Protein AF-X7YIW8-F1 (afdb_monomer_lite)

pLDDT: mean 72.04, std 19.25, range [32.38, 97.81]

Secondary structure (DSSP, 8-state):
---SS-----HHHHS-TTSSSSTT---HHHHHHHHHHHHHHHHHHHHHHHHHHH-TTHHHHHHHHHHHHHHHHHHHHHHHHHHHHHHHHHHHGGGTS-HHHHHHHHHHHHHHHHHHHHHHHHHHHHHHPEEEEPP---------HHHHHHHHHHHHHHHTT-------PPP---EEEET-------EEEEEE-TTSSEEEEEES----PPTT--TT--HHHHHHHHHHHT-PPPPPPPPPP-

Organism: NCBI:txid1299334

Foldseek 3Di:
DQDLFPQPDDPVVQQDQPPPDHRGDRDPVSVVVVRVVRRVVRLVVLQVVQCVQANDCSLVLQLVLLLVLLCVVLVVVLVVVLVVLVVVLVVVVVVVDDSVVVSVVVSVVSVVVSVVVSVSSSSSCSRPWDKHQDPDPPPDPPDPPVVVVVVVVVVVVVVVPDDDDDDDDDDDPRIDTPPSPPPVPFDWDWDQDPVRDIDIDTDDDDDPDPPPDDDPDDPVVSVVVVVVVPDDDDDDDDDDDD

InterPro domains:
  IPR000185 Protein translocase subunit SecA [PTHR30612] (28-161)
  IPR011116 SecA Wing/Scaffold [PF07516] (25-129)
  IPR036266 SecA, Wing/Scaffold superfamily [SSF81886] (3-130)

Sequence (242 aa):
MKTLYPVGIDYRELFNPDAVGEPGELTREELLDALLKDAERAYAAREAEIEALAGDGAMRELERSVLLNVIDRKWREHLYEMDYLKEGIGLRAMAQRDPLVEYQREGYDMFVAMLDGLKEESVGFLFNVAVEAAPAPETAPAASEDELAEFATAAAASAQQRVGAAARQATPNALRAKGIENESRALTYSGPAEDGSAQVQRNGGAQKTPAGVPAGASRRERREAARRQGRGPKPPKSAKKR

Radius of gyration: 30.52 Å; chains: 1; bounding box: 74×86×71 Å

Structure (mmCIF, N/CA/C/O backbone):
data_AF-X7YIW8-F1
#
_entry.id   AF-X7YIW8-F1
#
loop_
_atom_site.group_PDB
_atom_site.id
_atom_site.type_symbol
_atom_site.label_atom_id
_atom_site.label_alt_id
_atom_site.label_comp_id
_atom_site.label_asym_id
_atom_site.label_entity_id
_atom_site.label_seq_id
_atom_site.pdbx_PDB_ins_code
_atom_site.Cartn_x
_atom_site.Cartn_y
_atom_site.Cartn_z
_atom_site.occupancy
_atom_site.B_iso_or_equiv
_atom_site.auth_seq_id
_atom_site.auth_comp_id
_atom_site.auth_asym_id
_atom_site.auth_atom_id
_atom_site.pdbx_PDB_model_num
ATOM 1 N N . MET A 1 1 ? 8.193 -11.440 12.521 1.00 43.38 1 MET A N 1
ATOM 2 C CA . MET A 1 1 ? 7.463 -11.034 11.303 1.00 43.38 1 MET A CA 1
ATOM 3 C C . MET A 1 1 ? 6.321 -10.142 11.752 1.00 43.38 1 MET A C 1
ATOM 5 O O . MET A 1 1 ? 5.536 -10.605 12.567 1.00 43.38 1 MET A O 1
ATOM 9 N N . LYS A 1 2 ? 6.277 -8.867 11.345 1.00 56.41 2 LYS A N 1
ATOM 10 C CA . LYS A 1 2 ? 5.082 -8.040 11.583 1.00 56.41 2 LYS A CA 1
ATOM 11 C C . LYS A 1 2 ? 4.001 -8.566 10.645 1.00 56.41 2 LYS A C 1
ATOM 13 O O . LYS A 1 2 ? 4.235 -8.621 9.444 1.00 56.41 2 LYS A O 1
ATOM 18 N N . THR A 1 3 ? 2.898 -9.049 11.197 1.00 74.69 3 THR A N 1
ATOM 19 C CA . THR A 1 3 ? 1.751 -9.499 10.409 1.00 74.69 3 THR A CA 1
ATOM 20 C C . THR A 1 3 ? 1.112 -8.286 9.722 1.00 74.69 3 THR A C 1
ATOM 22 O O . THR A 1 3 ? 1.119 -7.188 10.282 1.00 74.69 3 THR A O 1
ATOM 25 N N . LEU A 1 4 ? 0.600 -8.459 8.496 1.00 84.31 4 LEU A N 1
ATOM 26 C CA . LEU A 1 4 ? -0.047 -7.370 7.741 1.00 84.31 4 LEU A CA 1
ATOM 27 C C . LEU A 1 4 ? -1.283 -6.839 8.466 1.00 84.31 4 LEU A C 1
ATOM 29 O O . LEU A 1 4 ? -1.523 -5.637 8.495 1.00 84.31 4 LEU A O 1
ATOM 33 N N . TYR A 1 5 ? -2.014 -7.752 9.094 1.00 89.25 5 TYR A N 1
ATOM 34 C CA . TYR A 1 5 ? -3.133 -7.477 9.977 1.00 89.25 5 TYR A CA 1
ATOM 35 C C . TYR A 1 5 ? -3.070 -8.445 11.175 1.00 89.25 5 TYR A C 1
ATOM 37 O O . TYR A 1 5 ? -2.322 -9.434 11.131 1.00 89.25 5 TYR A O 1
ATOM 45 N N . PRO A 1 6 ? -3.775 -8.167 12.281 1.00 87.62 6 PRO A N 1
ATOM 46 C CA . PRO A 1 6 ? -3.836 -9.087 13.410 1.00 87.62 6 PRO A CA 1
ATOM 47 C C . PRO A 1 6 ? -4.748 -10.272 13.060 1.00 87.62 6 PRO A C 1
ATOM 49 O O . PRO A 1 6 ? -5.966 -10.135 13.061 1.00 87.62 6 PRO A O 1
ATOM 52 N N . VAL A 1 7 ? -4.149 -11.424 12.740 1.00 88.19 7 VAL A N 1
ATOM 53 C CA . VAL A 1 7 ? -4.889 -12.659 12.428 1.00 88.19 7 VAL A CA 1
ATOM 54 C C . VAL A 1 7 ? -5.554 -13.180 13.701 1.00 88.19 7 VAL A C 1
ATOM 56 O O . VAL A 1 7 ? -4.860 -13.499 14.668 1.00 88.19 7 VAL A O 1
ATOM 59 N N . GLY A 1 8 ? -6.884 -13.246 13.696 1.00 84.81 8 GLY A N 1
ATOM 60 C CA . GLY A 1 8 ? -7.710 -13.696 14.817 1.00 84.81 8 GLY A CA 1
ATOM 61 C C . GLY A 1 8 ? -8.226 -15.130 14.688 1.00 84.81 8 GLY A C 1
ATOM 62 O O . GLY A 1 8 ? -8.794 -15.647 15.644 1.00 84.81 8 GLY A O 1
ATOM 63 N N . ILE A 1 9 ? -8.038 -15.774 13.533 1.00 84.94 9 ILE A N 1
ATOM 64 C CA . ILE A 1 9 ? -8.499 -17.147 13.289 1.00 84.94 9 ILE A CA 1
ATOM 65 C C . ILE A 1 9 ? -7.522 -18.179 13.856 1.00 84.94 9 ILE A C 1
ATOM 67 O O . ILE A 1 9 ? -6.322 -18.134 13.569 1.00 84.94 9 ILE A O 1
ATOM 71 N N . ASP A 1 10 ? -8.057 -19.172 14.571 1.00 84.50 10 ASP A N 1
ATOM 72 C CA . ASP A 1 10 ? -7.326 -20.388 14.928 1.00 84.50 10 ASP A CA 1
ATOM 73 C C . ASP A 1 10 ? -7.524 -21.488 13.871 1.00 84.50 10 ASP A C 1
ATOM 75 O O . ASP A 1 10 ? -8.622 -21.702 13.354 1.00 84.50 10 ASP A O 1
ATOM 79 N N . TYR A 1 11 ? -6.461 -22.235 13.557 1.00 80.88 11 TYR A N 1
ATOM 80 C CA . TYR A 1 11 ? -6.524 -23.305 12.556 1.00 80.88 11 TYR A CA 1
ATOM 81 C C . TYR A 1 11 ? -7.554 -24.386 12.911 1.00 80.88 11 TYR A C 1
ATOM 83 O O . TYR A 1 11 ? -8.125 -24.995 12.013 1.00 80.88 11 TYR A O 1
ATOM 91 N N . ARG A 1 12 ? -7.824 -24.621 14.199 1.00 78.69 12 ARG A N 1
ATOM 92 C CA . ARG A 1 12 ? -8.794 -25.623 14.658 1.00 78.69 12 ARG A CA 1
ATOM 93 C C . ARG A 1 12 ? -10.231 -25.240 14.332 1.00 78.69 12 ARG A C 1
ATOM 95 O O . ARG A 1 12 ? -11.049 -26.131 14.153 1.00 78.69 12 ARG A O 1
ATOM 102 N N . GLU A 1 13 ? -10.528 -23.946 14.245 1.00 73.88 13 GLU A N 1
ATOM 103 C CA . GLU A 1 13 ? -11.858 -23.444 13.881 1.00 73.88 13 GLU A CA 1
ATOM 104 C C . GLU A 1 13 ? -12.135 -23.590 12.379 1.00 73.88 13 GLU A C 1
ATOM 106 O O . GLU A 1 13 ? -13.288 -23.693 11.965 1.00 73.88 13 GLU A O 1
ATOM 111 N N . LEU A 1 14 ? -11.078 -23.625 11.560 1.00 73.56 14 LEU A N 1
ATOM 112 C CA . LEU A 1 14 ? -11.174 -23.797 10.109 1.00 73.56 14 LEU A CA 1
ATOM 113 C C . LEU A 1 14 ? -11.419 -25.254 9.708 1.00 73.56 14 LEU A C 1
ATOM 115 O O . LEU A 1 14 ? -12.124 -25.514 8.737 1.00 73.56 14 LEU A O 1
ATOM 119 N N . PHE A 1 15 ? -10.879 -26.207 10.467 1.00 68.94 15 PHE A N 1
ATOM 120 C CA . PHE A 1 15 ? -11.173 -27.630 10.300 1.00 68.94 15 PHE A CA 1
ATOM 121 C C . PHE A 1 15 ? -12.450 -27.988 11.061 1.00 68.94 15 PHE A C 1
ATOM 123 O O . PHE A 1 15 ? -12.408 -28.715 12.051 1.00 68.94 15 PHE A O 1
ATOM 130 N N . ASN A 1 16 ? -13.591 -27.458 10.619 1.00 59.16 16 ASN A N 1
ATOM 131 C CA . ASN A 1 16 ? -14.876 -27.892 11.154 1.00 59.16 16 ASN A CA 1
ATOM 132 C C . ASN A 1 16 ? -15.208 -29.292 10.602 1.00 59.16 16 ASN A C 1
ATOM 134 O O . ASN A 1 16 ? -15.391 -29.430 9.393 1.00 59.16 16 ASN A O 1
ATOM 138 N N . PRO A 1 17 ? -15.328 -30.331 11.448 1.00 55.03 17 PRO A N 1
ATOM 139 C CA . PRO A 1 17 ? -15.682 -31.681 11.004 1.00 55.03 17 PRO A CA 1
ATOM 140 C C . PRO A 1 17 ? -17.148 -31.815 10.544 1.00 55.03 17 PRO A C 1
ATOM 142 O O . PRO A 1 17 ? -17.510 -32.855 10.001 1.00 55.03 17 PRO A O 1
ATOM 145 N N . ASP A 1 18 ? -17.973 -30.779 10.750 1.00 54.97 18 ASP A N 1
ATOM 146 C CA . ASP A 1 18 ? -19.432 -30.808 10.562 1.00 54.97 18 ASP A CA 1
ATOM 147 C C . ASP A 1 18 ? -19.923 -30.117 9.266 1.00 54.97 18 ASP A C 1
ATOM 149 O O . ASP A 1 18 ? -21.129 -30.056 9.012 1.00 54.97 18 ASP A O 1
ATOM 153 N N . ALA A 1 19 ? -19.021 -29.574 8.437 1.00 56.66 19 ALA A N 1
ATOM 154 C CA . ALA A 1 19 ? -19.375 -28.984 7.142 1.00 56.66 19 ALA A CA 1
ATOM 155 C C . ALA A 1 19 ? -19.528 -30.076 6.066 1.00 56.66 19 ALA A C 1
ATOM 157 O O . ALA A 1 19 ? -18.818 -31.074 6.077 1.00 56.66 19 ALA A O 1
ATOM 158 N N . VAL A 1 20 ? -20.485 -29.899 5.148 1.00 53.25 20 VAL A N 1
ATOM 159 C CA . VAL A 1 20 ? -20.911 -30.879 4.130 1.00 53.25 20 VAL A CA 1
ATOM 160 C C . VAL A 1 20 ? -19.793 -31.130 3.098 1.00 53.25 20 VAL A C 1
ATOM 162 O O . VAL A 1 20 ? -19.799 -30.568 2.008 1.00 53.25 20 VAL A O 1
ATOM 165 N N . GLY A 1 21 ? -18.833 -31.976 3.464 1.00 55.97 21 GLY A N 1
ATOM 166 C CA . GLY A 1 21 ? -17.662 -32.418 2.702 1.00 55.97 21 GLY A CA 1
ATOM 167 C C . GLY A 1 21 ? -16.988 -33.583 3.441 1.00 55.97 21 GLY A C 1
ATOM 168 O O . GLY A 1 21 ? -17.385 -33.899 4.565 1.00 55.97 21 GLY A O 1
ATOM 169 N N . GLU A 1 22 ? -16.018 -34.279 2.833 1.00 56.78 22 GLU A N 1
ATOM 170 C CA . GLU A 1 22 ? -15.271 -35.298 3.589 1.00 56.78 22 GLU A CA 1
ATOM 171 C C . GLU A 1 22 ? -14.592 -34.646 4.815 1.00 56.78 22 GLU A C 1
ATOM 173 O O . GLU A 1 22 ? -14.001 -33.570 4.682 1.00 56.78 22 GLU A O 1
ATOM 178 N N . PRO A 1 23 ? -14.671 -35.255 6.017 1.00 52.03 23 PRO A N 1
ATOM 179 C CA . PRO A 1 23 ? -14.106 -34.673 7.230 1.00 52.03 23 PRO A CA 1
ATOM 180 C C . PRO A 1 23 ? -12.606 -34.379 7.069 1.00 52.03 23 PRO A C 1
ATOM 182 O O . PRO A 1 23 ? -11.792 -35.300 7.021 1.00 52.03 23 PRO A O 1
ATOM 185 N N . GLY A 1 24 ? -12.234 -33.095 7.029 1.00 61.59 24 GLY A N 1
ATOM 186 C CA . GLY A 1 24 ? -10.837 -32.644 7.058 1.00 61.59 24 GLY A CA 1
ATOM 187 C C . GLY A 1 24 ? -10.318 -31.907 5.819 1.00 61.59 24 GLY A C 1
ATOM 188 O O . GLY A 1 24 ? -9.172 -31.457 5.852 1.00 61.59 24 GLY A O 1
ATOM 189 N N . GLU A 1 25 ? -11.111 -31.728 4.759 1.00 67.69 25 GLU A N 1
ATOM 190 C CA . GLU A 1 25 ? -10.681 -30.940 3.594 1.00 67.69 25 GLU A CA 1
ATOM 191 C C . GLU A 1 25 ? -11.081 -29.463 3.733 1.00 67.69 25 GLU A C 1
ATOM 193 O O . GLU A 1 25 ? -12.237 -29.101 3.553 1.00 67.69 25 GLU A O 1
ATOM 198 N N . LEU A 1 26 ? -10.110 -28.597 4.048 1.00 77.88 26 LEU A N 1
ATOM 199 C CA . LEU A 1 26 ? -10.251 -27.143 3.925 1.00 77.88 26 LEU A CA 1
ATOM 200 C C . LEU A 1 26 ? -9.785 -26.727 2.530 1.00 77.88 26 LEU A C 1
ATOM 202 O O . LEU A 1 26 ? -8.598 -26.844 2.202 1.00 77.88 26 LEU A O 1
ATOM 206 N N . THR A 1 27 ? -10.695 -26.220 1.706 1.00 86.00 27 THR A N 1
ATOM 207 C CA . THR A 1 27 ? -10.328 -25.747 0.371 1.00 86.00 27 THR A CA 1
ATOM 208 C C . THR A 1 27 ? -9.596 -24.403 0.435 1.00 86.00 27 THR A C 1
ATOM 210 O O . THR A 1 27 ? -9.730 -23.613 1.375 1.00 86.00 27 THR A O 1
ATOM 213 N N . ARG A 1 28 ? -8.819 -24.095 -0.613 1.00 87.19 28 ARG A N 1
ATOM 214 C CA . ARG A 1 28 ? -8.156 -22.785 -0.758 1.00 87.19 28 ARG A CA 1
ATOM 215 C C . ARG A 1 28 ? -9.160 -21.628 -0.723 1.00 87.19 28 ARG A C 1
ATOM 217 O O . ARG A 1 28 ? -8.829 -20.557 -0.224 1.00 87.19 28 ARG A O 1
ATOM 224 N N . GLU A 1 29 ? -10.337 -21.827 -1.306 1.00 87.88 29 GLU A N 1
ATOM 225 C CA . GLU A 1 29 ? -11.378 -20.803 -1.413 1.00 87.88 29 GLU A CA 1
ATOM 226 C C . GLU A 1 29 ? -12.022 -20.525 -0.053 1.00 87.88 29 GLU A C 1
ATOM 228 O O . GLU A 1 29 ? -12.143 -19.362 0.323 1.00 87.88 29 GLU A O 1
ATOM 233 N N . GLU A 1 30 ? -12.323 -21.566 0.725 1.00 85.81 30 GLU A N 1
ATOM 234 C CA . GLU A 1 30 ? -12.849 -21.429 2.089 1.00 85.81 30 GLU A CA 1
ATOM 235 C C . GLU A 1 30 ? -11.842 -20.768 3.029 1.00 85.81 30 GLU A C 1
ATOM 237 O O . GLU A 1 30 ? -12.206 -19.882 3.801 1.00 85.81 30 GLU A O 1
ATOM 242 N N . LEU A 1 31 ? -10.560 -21.140 2.937 1.00 88.50 31 LEU A N 1
ATOM 243 C CA . LEU A 1 31 ? -9.507 -20.487 3.714 1.00 88.50 31 LEU A CA 1
ATOM 244 C C . LEU A 1 31 ? -9.391 -18.998 3.359 1.00 88.50 31 LEU A C 1
ATOM 246 O O . LEU A 1 31 ? -9.256 -18.159 4.249 1.00 88.50 31 LEU A O 1
ATOM 250 N N . LEU A 1 32 ? -9.428 -18.668 2.065 1.00 90.44 32 LEU A N 1
ATOM 251 C CA . LEU A 1 32 ? -9.358 -17.283 1.605 1.00 90.44 32 LEU A CA 1
ATOM 252 C C . LEU A 1 32 ? -10.550 -16.468 2.119 1.00 90.44 32 LEU A C 1
ATOM 254 O O . LEU A 1 32 ? -10.351 -15.377 2.646 1.00 90.44 32 LEU A O 1
ATOM 258 N N . ASP A 1 33 ? -11.765 -16.999 1.994 1.00 90.94 33 ASP A N 1
ATOM 259 C CA . ASP A 1 33 ? -12.988 -16.354 2.476 1.00 90.94 33 ASP A CA 1
ATOM 260 C C . ASP A 1 33 ? -12.968 -16.160 4.000 1.00 90.94 33 ASP A C 1
ATOM 262 O O . ASP A 1 33 ? -13.287 -15.079 4.499 1.00 90.94 33 ASP A O 1
ATOM 266 N N . ALA A 1 34 ? -12.508 -17.165 4.750 1.00 90.25 34 ALA A N 1
ATOM 267 C CA . ALA A 1 34 ? -12.350 -17.053 6.194 1.00 90.25 34 ALA A CA 1
ATOM 268 C C . ALA A 1 34 ? -11.371 -15.930 6.574 1.00 90.25 34 ALA A C 1
ATOM 270 O O . ALA A 1 34 ? -11.710 -15.073 7.393 1.00 90.25 34 ALA A O 1
ATOM 271 N N . LEU A 1 35 ? -10.188 -15.888 5.950 1.00 91.69 35 LEU A N 1
ATOM 272 C CA . LEU A 1 35 ? -9.184 -14.848 6.202 1.00 91.69 35 LEU A CA 1
ATOM 273 C C . LEU A 1 35 ? -9.684 -13.448 5.829 1.00 91.69 35 LEU A C 1
ATOM 275 O O . LEU A 1 35 ? -9.424 -12.501 6.569 1.00 91.69 35 LEU A O 1
ATOM 279 N N . LEU A 1 36 ? -10.423 -13.307 4.724 1.00 93.56 36 LEU A N 1
ATOM 280 C CA . LEU A 1 36 ? -11.024 -12.029 4.330 1.00 93.56 36 LEU A CA 1
ATOM 281 C C . LEU A 1 36 ? -12.028 -11.542 5.378 1.00 93.56 36 LEU A C 1
ATOM 283 O O . LEU A 1 36 ? -11.922 -10.407 5.841 1.00 93.56 36 LEU A O 1
ATOM 287 N N . LYS A 1 37 ? -12.932 -12.416 5.833 1.00 93.75 37 LYS A N 1
ATOM 288 C CA . LYS A 1 37 ? -13.898 -12.093 6.897 1.00 93.75 37 LYS A CA 1
ATOM 289 C C . LYS A 1 37 ? -13.214 -11.712 8.208 1.00 93.75 37 LYS A C 1
ATOM 291 O O . LYS A 1 37 ? -13.700 -10.850 8.936 1.00 93.75 37 LYS A O 1
ATOM 296 N N . ASP A 1 38 ? -12.099 -12.354 8.539 1.00 94.12 38 ASP A N 1
ATOM 297 C CA . ASP A 1 38 ? -11.317 -12.009 9.726 1.00 94.12 38 ASP A CA 1
ATOM 298 C C . ASP A 1 38 ? -10.625 -10.654 9.606 1.00 94.12 38 ASP A C 1
ATOM 300 O O . ASP A 1 38 ? -10.699 -9.844 10.529 1.00 94.12 38 ASP A O 1
ATOM 304 N N . ALA A 1 39 ? -10.032 -10.366 8.448 1.00 93.88 39 ALA A N 1
ATOM 305 C CA . ALA A 1 39 ? -9.438 -9.067 8.169 1.00 93.88 39 ALA A CA 1
ATOM 306 C C . ALA A 1 39 ? -10.481 -7.937 8.220 1.00 93.88 39 ALA A C 1
ATOM 308 O O . ALA A 1 39 ? -10.205 -6.884 8.794 1.00 93.88 39 ALA A O 1
ATOM 309 N N . GLU A 1 40 ? -11.691 -8.156 7.695 1.00 95.12 40 GLU A N 1
ATOM 310 C CA . GLU A 1 40 ? -12.806 -7.201 7.783 1.00 95.12 40 GLU A CA 1
ATOM 311 C C . GLU A 1 40 ? -13.228 -6.934 9.235 1.00 95.12 40 GLU A C 1
ATOM 313 O O . GLU A 1 40 ? -13.406 -5.778 9.626 1.00 95.12 40 GLU A O 1
ATOM 318 N N . ARG A 1 41 ? -13.325 -7.977 10.074 1.00 95.25 41 ARG A N 1
ATOM 319 C CA . ARG A 1 41 ? -13.606 -7.809 11.512 1.00 95.25 41 ARG A CA 1
ATOM 320 C C . ARG A 1 41 ? -12.500 -7.040 12.224 1.00 95.25 41 ARG A C 1
ATOM 322 O O . ARG A 1 41 ? -12.794 -6.136 13.005 1.00 95.25 41 ARG A O 1
ATOM 329 N N . ALA A 1 42 ? -11.242 -7.389 11.963 1.00 94.31 42 ALA A N 1
ATOM 330 C CA . ALA A 1 42 ? -10.093 -6.691 12.526 1.00 94.31 42 ALA A CA 1
ATOM 331 C C . ALA A 1 42 ? -10.085 -5.213 12.110 1.00 94.31 42 ALA A C 1
ATOM 333 O O . ALA A 1 42 ? -9.781 -4.342 12.926 1.00 94.31 42 ALA A O 1
ATOM 334 N N . TYR A 1 43 ? -10.454 -4.923 10.861 1.00 95.12 43 TYR A N 1
ATOM 335 C CA . TYR A 1 43 ? -10.568 -3.561 10.354 1.00 95.12 43 TYR A CA 1
ATOM 336 C C . TYR A 1 43 ? -11.656 -2.771 11.078 1.00 95.12 43 TYR A C 1
ATOM 338 O O . TYR A 1 43 ? -11.387 -1.676 11.559 1.00 95.12 43 TYR A O 1
ATOM 346 N N . ALA A 1 44 ? -12.854 -3.341 11.220 1.00 95.50 44 ALA A N 1
ATOM 347 C CA . ALA A 1 44 ? -13.957 -2.695 11.927 1.00 95.50 44 ALA A CA 1
ATOM 348 C C . ALA A 1 44 ? -13.617 -2.421 13.404 1.00 95.50 44 ALA A C 1
ATOM 350 O O . ALA A 1 44 ? -13.921 -1.349 13.926 1.00 95.50 44 ALA A O 1
ATOM 351 N N . ALA A 1 45 ? -12.938 -3.359 14.074 1.00 94.19 45 ALA A N 1
ATOM 352 C CA . ALA A 1 45 ? -12.462 -3.161 15.443 1.00 94.19 45 ALA A CA 1
ATOM 353 C C . ALA A 1 45 ? -11.447 -2.011 15.530 1.00 94.19 45 ALA A C 1
ATOM 355 O O . ALA A 1 45 ? -11.508 -1.188 16.444 1.00 94.19 45 ALA A O 1
ATOM 356 N N . ARG A 1 46 ? -10.539 -1.931 14.554 1.00 93.19 46 ARG A N 1
ATOM 357 C CA . ARG A 1 46 ? -9.553 -0.858 14.464 1.00 93.19 46 ARG A CA 1
ATOM 358 C C . ARG A 1 46 ? -10.194 0.497 14.155 1.00 93.19 46 ARG A C 1
ATOM 360 O O . ARG A 1 46 ? -9.799 1.488 14.757 1.00 93.19 46 ARG A O 1
ATOM 367 N N . GLU A 1 47 ? -11.174 0.554 13.258 1.00 94.25 47 GLU A N 1
ATOM 368 C CA . GLU A 1 47 ? -11.941 1.772 12.963 1.00 94.25 47 GLU A CA 1
ATOM 369 C C . GLU A 1 47 ? -12.600 2.307 14.241 1.00 94.25 47 GLU A C 1
ATOM 371 O O . GLU A 1 47 ? -12.372 3.461 14.597 1.00 94.25 47 GLU A O 1
ATOM 376 N N . ALA A 1 48 ? -13.276 1.443 15.007 1.00 94.00 48 ALA A N 1
ATOM 377 C CA . ALA A 1 48 ? -13.880 1.817 16.285 1.00 94.00 48 ALA A CA 1
ATOM 378 C C . ALA A 1 48 ? -12.853 2.313 17.325 1.00 94.00 48 ALA A C 1
ATOM 380 O O . ALA A 1 48 ? -13.126 3.268 18.051 1.00 94.00 48 ALA A O 1
ATOM 381 N N . GLU A 1 49 ? -11.665 1.699 17.399 1.00 91.81 49 GLU A N 1
ATOM 382 C CA . GLU A 1 49 ? -10.573 2.151 18.276 1.00 91.81 49 GLU A CA 1
ATOM 383 C C . GLU A 1 49 ? -10.097 3.565 17.905 1.00 91.81 49 GLU A C 1
ATOM 385 O O . GLU A 1 49 ? -9.943 4.424 18.774 1.00 91.81 49 GLU A O 1
ATOM 390 N N . ILE A 1 50 ? -9.886 3.824 16.611 1.00 90.88 50 ILE A N 1
ATOM 391 C CA . ILE A 1 50 ? -9.410 5.123 16.123 1.00 90.88 50 ILE A CA 1
ATOM 392 C C . ILE A 1 50 ? -10.475 6.210 16.293 1.00 90.88 50 ILE A C 1
ATOM 394 O O . ILE A 1 50 ? -10.148 7.318 16.724 1.00 90.88 50 ILE A O 1
ATOM 398 N N . GLU A 1 51 ? -11.738 5.910 15.999 1.00 92.00 51 GLU A N 1
ATOM 399 C CA . GLU A 1 51 ? -12.839 6.861 16.178 1.00 92.00 51 GLU A CA 1
ATOM 400 C C . GLU A 1 51 ? -13.084 7.179 17.658 1.00 92.00 51 GLU A C 1
ATOM 402 O O . GLU A 1 51 ? -13.293 8.340 18.009 1.00 92.00 51 GLU A O 1
ATOM 407 N N . ALA A 1 52 ? -12.941 6.200 18.557 1.00 90.12 52 ALA A N 1
ATOM 408 C CA . ALA A 1 52 ? -13.004 6.446 19.997 1.00 90.12 52 ALA A CA 1
ATOM 409 C C . ALA A 1 52 ? -11.880 7.374 20.501 1.00 90.12 52 ALA A C 1
ATOM 411 O O . ALA A 1 52 ? -12.066 8.083 21.492 1.00 90.12 52 ALA A O 1
ATOM 412 N N . LEU A 1 53 ? -10.718 7.380 19.838 1.00 87.69 53 LEU A N 1
ATOM 413 C CA . LEU A 1 53 ? -9.569 8.212 20.207 1.00 87.69 53 LEU A CA 1
ATOM 414 C C . LEU A 1 53 ? -9.621 9.624 19.611 1.00 87.69 53 LEU A C 1
ATOM 416 O O . LEU A 1 53 ? -9.198 10.573 20.272 1.00 87.69 53 LEU A O 1
ATOM 420 N N . ALA A 1 54 ? -10.077 9.765 18.366 1.00 86.25 54 ALA A N 1
ATOM 421 C CA . ALA A 1 54 ? -9.925 11.003 17.598 1.00 86.25 54 ALA A CA 1
ATOM 422 C C . ALA A 1 54 ? -11.211 11.523 16.930 1.00 86.25 54 ALA A C 1
ATOM 424 O O . ALA A 1 54 ? -11.163 12.537 16.233 1.00 86.25 54 ALA A O 1
ATOM 425 N N . GLY A 1 55 ? -12.351 10.881 17.184 1.00 88.50 55 GLY A N 1
ATOM 426 C CA . GLY A 1 55 ? -13.667 11.286 16.698 1.00 88.50 55 GLY A CA 1
ATOM 427 C C . GLY A 1 55 ? -14.067 10.666 15.359 1.00 88.50 55 GLY A C 1
ATOM 428 O O . GLY A 1 55 ? -13.274 10.015 14.673 1.00 88.50 55 GLY A O 1
ATOM 429 N N . ASP A 1 56 ? -15.329 10.889 14.994 1.00 89.56 56 ASP A N 1
ATOM 430 C CA . ASP A 1 56 ? -15.952 10.331 13.793 1.00 89.56 56 ASP A CA 1
ATOM 431 C C . ASP A 1 56 ? -15.175 10.700 12.521 1.00 89.56 56 ASP A C 1
ATOM 433 O O . ASP A 1 56 ? -14.828 11.861 12.285 1.00 89.56 56 ASP A O 1
ATOM 437 N N . GLY A 1 57 ? -14.916 9.709 11.663 1.00 89.25 57 GLY A N 1
ATOM 438 C CA . GLY A 1 57 ? -14.203 9.920 10.401 1.00 89.25 57 GLY A CA 1
ATOM 439 C C . GLY A 1 57 ? -12.678 10.011 10.525 1.00 89.25 57 GLY A C 1
ATOM 440 O O . GLY A 1 57 ? -11.998 10.106 9.496 1.00 89.25 57 GLY A O 1
ATOM 441 N N . ALA A 1 58 ? -12.118 9.899 11.735 1.00 90.56 58 ALA A N 1
ATOM 442 C CA . ALA A 1 58 ? -10.673 9.851 11.951 1.00 90.56 58 ALA A CA 1
ATOM 443 C C . ALA A 1 58 ? -10.003 8.693 11.191 1.00 90.56 58 ALA A C 1
ATOM 445 O O . ALA A 1 58 ? -8.923 8.861 10.619 1.00 90.56 58 ALA A O 1
ATOM 446 N N . MET A 1 59 ? -10.666 7.536 11.091 1.00 92.75 59 MET A N 1
ATOM 447 C CA . MET A 1 59 ? -10.152 6.407 10.310 1.00 92.75 59 MET A CA 1
ATOM 448 C C . MET A 1 59 ? -9.981 6.765 8.824 1.00 92.75 59 MET A C 1
ATOM 450 O O . MET A 1 59 ? -8.972 6.428 8.209 1.00 92.75 59 MET A O 1
ATOM 454 N N . ARG A 1 60 ? -10.898 7.554 8.250 1.00 94.81 60 ARG A N 1
ATOM 455 C CA . ARG A 1 60 ? -10.829 7.992 6.843 1.00 94.81 60 ARG A CA 1
ATOM 456 C C . ARG A 1 60 ? -9.696 8.977 6.593 1.00 94.81 60 ARG A C 1
ATOM 458 O O . ARG A 1 60 ? -9.086 8.982 5.523 1.00 94.81 60 ARG A O 1
ATOM 465 N N . GLU A 1 61 ? -9.412 9.839 7.561 1.00 91.31 61 GLU A N 1
ATOM 466 C CA . GLU A 1 61 ? -8.240 10.710 7.506 1.00 91.31 61 GLU A CA 1
ATOM 467 C C . GLU A 1 61 ? -6.938 9.916 7.619 1.00 91.31 61 GLU A C 1
ATOM 469 O O . GLU A 1 61 ? -6.000 10.178 6.858 1.00 91.31 61 GLU A O 1
ATOM 474 N N . LEU A 1 62 ? -6.901 8.915 8.503 1.00 91.31 62 LEU A N 1
ATOM 475 C CA . LEU A 1 62 ? -5.773 7.999 8.629 1.00 91.31 62 LEU A CA 1
ATOM 476 C C . LEU A 1 62 ? -5.522 7.249 7.315 1.00 91.31 62 LEU A C 1
ATOM 478 O O . LEU A 1 62 ? -4.391 7.256 6.837 1.00 91.31 62 LEU A O 1
ATOM 482 N N . GLU A 1 63 ? -6.559 6.682 6.693 1.00 94.00 63 GLU A N 1
ATOM 483 C CA . GLU A 1 63 ? -6.478 6.010 5.388 1.00 94.00 63 GLU A CA 1
ATOM 484 C C . GLU A 1 63 ? -5.842 6.902 4.321 1.00 94.00 63 GLU A C 1
ATOM 486 O O . GLU A 1 63 ? -4.860 6.516 3.683 1.00 94.00 63 GLU A O 1
ATOM 491 N N . ARG A 1 64 ? -6.358 8.127 4.157 1.00 95.25 64 ARG A N 1
ATOM 492 C CA . ARG A 1 64 ? -5.819 9.093 3.188 1.00 95.25 64 ARG A CA 1
ATOM 493 C C . ARG A 1 64 ? -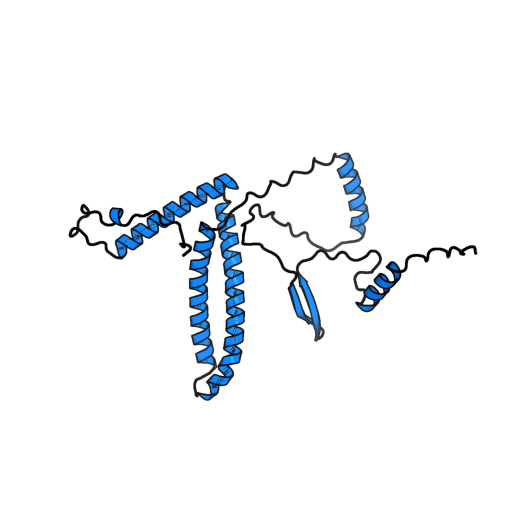4.364 9.435 3.481 1.00 95.25 64 ARG A C 1
ATOM 495 O O . ARG A 1 64 ? -3.547 9.463 2.563 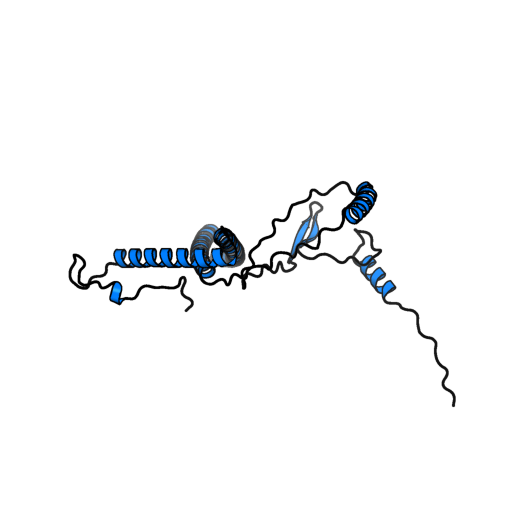1.00 95.25 64 ARG A O 1
ATOM 502 N N . SER A 1 65 ? -4.045 9.698 4.747 1.00 92.12 65 SER A N 1
ATOM 503 C CA . SER A 1 65 ? -2.691 10.047 5.170 1.00 92.12 65 SER A CA 1
ATOM 504 C C . SER A 1 65 ? -1.718 8.901 4.896 1.00 92.12 65 SER A C 1
ATOM 506 O O . SER A 1 65 ? -0.687 9.112 4.259 1.00 92.12 65 SER A O 1
ATOM 508 N N . VAL A 1 66 ? -2.053 7.677 5.307 1.00 92.81 66 VAL A N 1
ATOM 509 C CA . VAL A 1 66 ? -1.215 6.492 5.093 1.00 92.81 66 VAL A CA 1
ATOM 510 C C . VAL A 1 66 ? -0.999 6.251 3.602 1.00 92.81 66 VAL A C 1
ATOM 512 O O . VAL A 1 66 ? 0.150 6.168 3.173 1.00 92.81 66 VAL A O 1
ATOM 515 N N . LEU A 1 67 ? -2.069 6.222 2.801 1.00 94.75 67 LEU A N 1
ATOM 516 C CA . LEU A 1 67 ? -1.966 5.981 1.360 1.00 94.75 67 LEU A CA 1
ATOM 517 C C . LEU A 1 67 ? -1.084 7.022 0.668 1.00 94.75 67 LEU A C 1
ATOM 519 O O . LEU A 1 67 ? -0.176 6.652 -0.072 1.00 94.75 67 LEU A O 1
ATOM 523 N N . LEU A 1 68 ? -1.295 8.315 0.933 1.00 96.00 68 LEU A N 1
ATOM 524 C CA . LEU A 1 68 ? -0.494 9.379 0.319 1.00 96.00 68 LEU A CA 1
ATOM 525 C C . LEU A 1 68 ? 0.988 9.283 0.698 1.00 96.00 68 LEU A C 1
ATOM 527 O O . LEU A 1 68 ? 1.849 9.438 -0.168 1.00 96.00 68 LEU A O 1
ATOM 531 N N . ASN A 1 69 ? 1.294 8.992 1.965 1.00 93.12 69 ASN A N 1
ATOM 532 C CA . ASN A 1 69 ? 2.676 8.845 2.422 1.00 93.12 69 ASN A CA 1
ATOM 533 C C . ASN A 1 69 ? 3.365 7.619 1.801 1.00 93.12 69 ASN A C 1
ATOM 535 O O . ASN A 1 69 ? 4.526 7.702 1.395 1.00 93.12 69 ASN A O 1
ATOM 539 N N . VAL A 1 70 ? 2.663 6.485 1.703 1.00 94.56 70 VAL A N 1
ATOM 540 C CA . VAL A 1 70 ? 3.203 5.267 1.078 1.00 94.56 70 VAL A CA 1
ATOM 541 C C . VAL A 1 70 ? 3.409 5.476 -0.422 1.00 94.56 70 VAL A C 1
ATOM 543 O O . VAL A 1 70 ? 4.479 5.137 -0.927 1.00 94.56 70 VAL A O 1
ATOM 546 N N . ILE A 1 71 ? 2.444 6.090 -1.116 1.00 96.19 71 ILE A N 1
ATOM 547 C CA . ILE A 1 71 ? 2.543 6.419 -2.546 1.00 96.19 71 ILE A CA 1
ATOM 548 C C . ILE A 1 71 ? 3.759 7.305 -2.817 1.00 96.19 71 ILE A C 1
ATOM 550 O O . ILE A 1 71 ? 4.573 6.959 -3.669 1.00 96.19 71 ILE A O 1
ATOM 554 N N . ASP A 1 72 ? 3.913 8.423 -2.099 1.00 96.31 72 ASP A N 1
ATOM 555 C CA . ASP A 1 72 ? 5.010 9.368 -2.351 1.00 96.31 72 ASP A CA 1
ATOM 556 C C . ASP A 1 72 ? 6.382 8.717 -2.127 1.00 96.31 72 ASP A C 1
ATOM 558 O O . ASP A 1 72 ? 7.302 8.883 -2.932 1.00 96.31 72 ASP A O 1
ATOM 562 N N . ARG A 1 73 ? 6.525 7.902 -1.074 1.00 95.69 73 ARG A N 1
ATOM 563 C CA . ARG A 1 73 ? 7.772 7.170 -0.831 1.00 95.69 73 ARG A CA 1
ATOM 564 C C . ARG A 1 73 ? 8.046 6.120 -1.911 1.00 95.69 73 ARG A C 1
ATOM 566 O O . ARG A 1 73 ? 9.134 6.143 -2.480 1.00 95.69 73 ARG A O 1
ATOM 573 N N . LYS A 1 74 ? 7.080 5.247 -2.225 1.00 95.50 74 LYS A N 1
ATOM 574 C CA . LYS A 1 74 ? 7.236 4.185 -3.238 1.00 95.50 74 LYS A CA 1
ATOM 575 C C . LYS A 1 74 ? 7.507 4.742 -4.627 1.00 95.50 74 LYS A C 1
ATOM 577 O O . LYS A 1 74 ? 8.353 4.216 -5.342 1.00 95.50 74 LYS A O 1
ATOM 582 N N . TRP A 1 75 ? 6.836 5.830 -4.989 1.00 97.31 75 TRP A N 1
ATOM 583 C CA . TRP A 1 75 ? 7.057 6.498 -6.263 1.00 97.31 75 TRP A CA 1
ATOM 584 C C . TRP A 1 75 ? 8.461 7.096 -6.351 1.00 97.31 75 TRP A C 1
ATOM 586 O O . TRP A 1 75 ? 9.139 6.928 -7.359 1.00 97.31 75 TRP A O 1
ATOM 596 N N . ARG A 1 76 ? 8.939 7.749 -5.284 1.00 96.81 76 ARG A N 1
ATOM 597 C CA . ARG A 1 76 ? 10.304 8.290 -5.236 1.00 96.81 76 ARG A CA 1
ATOM 598 C C . ARG A 1 76 ? 11.357 7.188 -5.343 1.00 96.81 76 ARG A C 1
ATOM 600 O O . ARG A 1 76 ? 12.303 7.347 -6.104 1.00 96.81 76 ARG A O 1
ATOM 607 N N . GLU A 1 77 ? 11.173 6.090 -4.608 1.00 96.06 77 GLU A N 1
ATOM 608 C CA . GLU A 1 77 ? 12.005 4.885 -4.717 1.00 96.06 77 GLU A CA 1
ATOM 609 C C . GLU A 1 77 ? 12.018 4.381 -6.168 1.00 96.06 77 GLU A C 1
ATOM 611 O O . GLU A 1 77 ? 13.087 4.241 -6.752 1.00 96.06 77 GLU A O 1
ATOM 616 N N . HIS A 1 78 ? 10.850 4.222 -6.797 1.00 97.12 78 HIS A N 1
ATOM 617 C CA . HIS A 1 78 ? 10.749 3.786 -8.189 1.00 97.12 78 HIS A CA 1
ATOM 618 C C . HIS A 1 78 ? 11.459 4.728 -9.167 1.00 97.12 78 HIS A C 1
ATOM 620 O O . HIS A 1 78 ? 12.170 4.251 -10.041 1.00 97.12 78 HIS A O 1
ATOM 626 N N . LEU A 1 79 ? 11.333 6.050 -9.015 1.00 96.81 79 LEU A N 1
ATOM 627 C CA . LEU A 1 79 ? 12.050 7.001 -9.869 1.00 96.81 79 LEU A CA 1
ATOM 628 C C . LEU A 1 79 ? 13.573 6.846 -9.759 1.00 96.81 79 LEU A C 1
ATOM 630 O O . LEU A 1 79 ? 14.246 6.860 -10.786 1.00 96.81 79 LEU A O 1
ATOM 634 N N . TYR A 1 80 ? 14.108 6.634 -8.551 1.00 96.44 80 TYR A N 1
ATOM 635 C CA . TYR A 1 80 ? 15.538 6.358 -8.380 1.00 96.44 80 TYR A CA 1
ATOM 636 C C . TYR A 1 80 ? 15.955 5.062 -9.076 1.00 96.44 80 TYR A C 1
ATOM 638 O O . TYR A 1 80 ? 16.967 5.030 -9.773 1.00 96.44 80 TYR A O 1
ATOM 646 N N . GLU A 1 81 ? 15.157 4.007 -8.937 1.00 95.12 81 GLU A N 1
ATOM 647 C CA . GLU A 1 81 ? 15.421 2.731 -9.597 1.00 95.12 81 GLU A CA 1
ATOM 648 C C . GLU A 1 81 ? 15.328 2.839 -11.133 1.00 95.12 81 GLU A C 1
ATOM 650 O O . GLU A 1 81 ? 16.131 2.246 -11.854 1.00 95.12 81 GLU A O 1
ATOM 655 N N . MET A 1 82 ? 14.408 3.656 -11.655 1.00 95.25 82 MET A N 1
ATOM 656 C CA . MET A 1 82 ? 14.287 3.934 -13.090 1.00 95.25 82 MET A CA 1
ATOM 657 C C . MET A 1 82 ? 15.468 4.747 -13.634 1.00 95.25 82 MET A C 1
ATOM 659 O O . MET A 1 82 ? 15.889 4.516 -14.773 1.00 95.25 82 MET A O 1
ATOM 663 N N . ASP A 1 83 ? 16.018 5.669 -12.840 1.00 94.25 83 ASP A N 1
ATOM 664 C CA . ASP A 1 83 ? 17.237 6.402 -13.188 1.00 94.25 83 ASP A CA 1
ATOM 665 C C . ASP A 1 83 ? 18.440 5.444 -13.273 1.00 94.25 83 ASP A C 1
ATOM 667 O O . ASP A 1 83 ? 19.161 5.454 -14.276 1.00 94.25 83 ASP A O 1
ATOM 671 N N . TYR A 1 84 ? 18.601 4.533 -12.304 1.00 92.25 84 TYR A N 1
ATOM 672 C CA . TYR A 1 84 ? 19.642 3.495 -12.351 1.00 92.25 84 TYR A CA 1
ATOM 673 C C . TYR A 1 84 ? 19.475 2.542 -13.537 1.00 92.25 84 TYR A C 1
ATOM 675 O O . TYR A 1 84 ? 20.446 2.220 -14.230 1.00 92.25 84 TYR A O 1
ATOM 683 N N . LEU A 1 85 ? 18.242 2.109 -13.807 1.00 91.50 85 LEU A N 1
ATOM 684 C CA . LEU A 1 85 ? 17.935 1.247 -14.942 1.00 91.50 85 LEU A CA 1
ATOM 685 C C . LEU A 1 85 ? 18.338 1.916 -16.264 1.00 91.50 85 LEU A C 1
ATOM 687 O O . LEU A 1 85 ? 18.964 1.289 -17.123 1.00 91.50 85 LEU A O 1
ATOM 691 N N . LYS A 1 86 ? 18.035 3.207 -16.415 1.00 90.06 86 LYS A N 1
ATOM 692 C CA . LYS A 1 86 ? 18.375 3.986 -17.608 1.00 90.06 86 LYS A CA 1
ATOM 693 C C . LYS A 1 86 ? 19.887 4.087 -17.831 1.00 90.06 86 LYS A C 1
ATOM 695 O O . LYS A 1 86 ? 20.333 3.953 -18.970 1.00 90.06 86 LYS A O 1
ATOM 700 N N . GLU A 1 87 ? 20.671 4.288 -16.773 1.00 87.12 87 GLU A N 1
ATOM 701 C CA . GLU A 1 87 ? 22.139 4.295 -16.855 1.00 87.12 87 GLU A CA 1
ATOM 702 C C . GLU A 1 87 ? 22.702 2.909 -17.231 1.00 87.12 87 GLU A C 1
ATOM 704 O O . GLU A 1 87 ? 23.627 2.809 -18.041 1.00 87.12 87 GLU A O 1
ATOM 709 N N . GLY A 1 88 ? 22.113 1.827 -16.706 1.00 83.94 88 GLY A N 1
ATOM 710 C CA . GLY A 1 88 ? 22.569 0.450 -16.932 1.00 83.94 88 GLY A CA 1
ATOM 711 C C . GLY A 1 88 ? 22.238 -0.138 -18.311 1.00 83.94 88 GLY A C 1
ATOM 712 O O . GLY A 1 88 ? 22.961 -1.006 -18.809 1.00 83.94 88 GLY A O 1
ATOM 713 N N . ILE A 1 89 ? 21.176 0.332 -18.968 1.00 82.25 89 ILE A N 1
ATOM 714 C CA . ILE A 1 89 ? 20.732 -0.194 -20.271 1.00 82.25 89 ILE A CA 1
ATOM 715 C C . ILE A 1 89 ? 21.694 0.143 -21.412 1.00 82.25 89 ILE A C 1
ATOM 717 O O . ILE A 1 89 ? 21.823 -0.642 -22.356 1.00 82.25 89 ILE A O 1
ATOM 721 N N . GLY A 1 90 ? 22.442 1.246 -21.300 1.00 74.44 90 GLY A N 1
ATOM 722 C CA . GLY A 1 90 ? 23.456 1.621 -22.290 1.00 74.44 90 GLY A CA 1
ATOM 723 C C . GLY A 1 90 ? 24.511 0.531 -22.518 1.00 74.44 90 GLY A C 1
ATOM 724 O O . GLY A 1 90 ? 24.973 0.344 -23.642 1.00 74.44 90 GLY A O 1
ATOM 725 N N . LEU A 1 91 ? 24.833 -0.254 -21.484 1.00 72.69 91 LEU A N 1
ATOM 726 C CA . LEU A 1 91 ? 25.782 -1.370 -21.576 1.00 72.69 91 LEU A CA 1
ATOM 727 C C . LEU A 1 91 ? 25.165 -2.636 -22.201 1.00 72.69 91 LEU A C 1
ATOM 729 O O . LEU A 1 91 ? 25.888 -3.457 -22.764 1.00 72.69 91 LEU A O 1
ATOM 733 N N . ARG A 1 92 ? 23.835 -2.794 -22.156 1.00 70.31 92 ARG A N 1
ATOM 734 C CA . ARG A 1 92 ? 23.115 -3.959 -22.712 1.00 70.31 92 ARG A CA 1
ATOM 735 C C . ARG A 1 92 ? 22.820 -3.834 -24.204 1.00 70.31 92 ARG A C 1
ATOM 737 O O . ARG A 1 92 ? 22.630 -4.853 -24.864 1.00 70.31 92 ARG A O 1
ATOM 744 N N . ALA A 1 93 ? 22.879 -2.619 -24.754 1.00 64.19 93 ALA A N 1
ATOM 745 C CA . ALA A 1 93 ? 22.811 -2.366 -26.197 1.00 64.19 93 ALA A CA 1
ATOM 746 C C . ALA A 1 93 ? 23.867 -3.163 -26.994 1.00 64.19 93 ALA A C 1
ATOM 748 O O . ALA A 1 93 ? 23.674 -3.475 -28.168 1.00 64.19 93 ALA A O 1
ATOM 749 N N . MET A 1 94 ? 24.968 -3.556 -26.344 1.00 61.91 94 MET A N 1
ATOM 750 C CA . MET A 1 94 ? 26.027 -4.369 -26.945 1.00 61.91 94 MET A CA 1
ATOM 751 C C . MET A 1 94 ? 25.603 -5.828 -27.216 1.00 61.91 94 MET A C 1
ATOM 753 O O . MET A 1 94 ? 26.257 -6.517 -27.995 1.00 61.91 94 MET A O 1
ATOM 757 N N . ALA A 1 95 ? 24.486 -6.294 -26.641 1.00 75.44 95 ALA A N 1
ATOM 758 C CA . ALA A 1 95 ? 23.942 -7.643 -26.824 1.00 75.44 95 ALA A CA 1
ATOM 759 C C . ALA A 1 95 ? 22.934 -7.769 -27.990 1.00 75.44 95 ALA A C 1
ATOM 761 O O . ALA A 1 95 ? 22.178 -8.737 -28.034 1.00 75.44 95 ALA A O 1
ATOM 762 N N . GLN A 1 96 ? 22.890 -6.798 -28.916 1.00 80.62 96 GLN A N 1
ATOM 763 C CA . GLN A 1 96 ? 21.974 -6.760 -30.077 1.00 80.62 96 GLN A CA 1
ATOM 764 C C . GLN A 1 96 ? 20.471 -6.774 -29.734 1.00 80.62 96 GLN A C 1
ATOM 766 O O . GLN A 1 96 ? 19.634 -6.974 -30.612 1.00 80.62 96 GLN A O 1
ATOM 771 N N . ARG A 1 97 ? 20.110 -6.550 -28.468 1.00 80.94 97 ARG A N 1
ATOM 772 C CA . ARG A 1 97 ? 18.723 -6.323 -28.051 1.00 80.94 97 ARG A CA 1
ATOM 773 C C . ARG A 1 97 ? 18.402 -4.842 -28.129 1.00 80.94 97 ARG A C 1
ATOM 775 O O . ARG A 1 97 ? 19.271 -4.017 -27.851 1.00 80.94 97 ARG A O 1
ATOM 782 N N . ASP A 1 98 ? 17.163 -4.525 -28.496 1.00 86.75 98 ASP A N 1
ATOM 783 C CA . ASP A 1 98 ? 16.686 -3.146 -28.535 1.00 86.75 98 ASP A CA 1
ATOM 784 C C . ASP A 1 98 ? 16.659 -2.572 -27.103 1.00 86.75 98 ASP A C 1
ATOM 786 O O . ASP A 1 98 ? 15.871 -3.043 -26.273 1.00 86.75 98 ASP A O 1
ATOM 790 N N . PRO A 1 99 ? 17.502 -1.568 -26.789 1.00 88.62 99 PRO A N 1
ATOM 791 C CA . PRO A 1 99 ? 17.580 -0.979 -25.454 1.00 88.62 99 PRO A CA 1
ATOM 792 C C . PRO A 1 99 ? 16.242 -0.410 -24.974 1.00 88.62 99 PRO A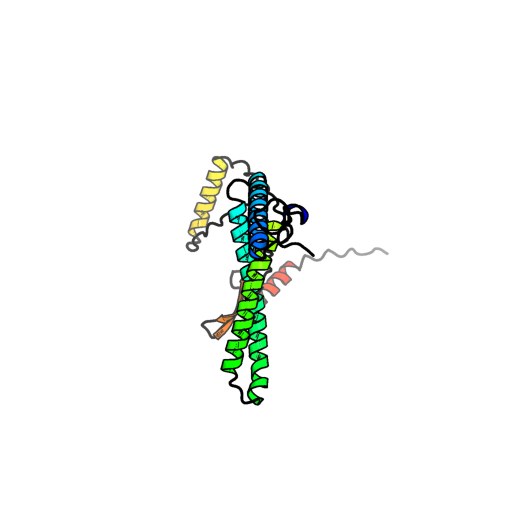 C 1
ATOM 794 O O . PRO A 1 99 ? 15.957 -0.421 -23.777 1.00 88.62 99 PRO A O 1
ATOM 797 N N . LEU A 1 100 ? 15.412 0.078 -25.901 1.00 89.06 100 LEU A N 1
ATOM 798 C CA . LEU A 1 100 ? 14.113 0.653 -25.576 1.00 89.06 100 LEU A CA 1
ATOM 799 C C . LEU A 1 100 ? 13.124 -0.421 -25.112 1.00 89.06 100 LEU A C 1
ATOM 801 O O . LEU A 1 100 ? 12.381 -0.195 -24.159 1.00 89.06 100 LEU A O 1
ATOM 805 N N . VAL A 1 101 ? 13.129 -1.585 -25.764 1.00 90.56 101 VAL A N 1
ATOM 806 C CA . VAL A 1 101 ? 12.232 -2.700 -25.424 1.00 90.56 101 VAL A CA 1
ATOM 807 C C . VAL A 1 101 ? 12.585 -3.274 -24.053 1.00 90.56 101 VAL A C 1
ATOM 809 O O . VAL A 1 101 ? 11.695 -3.497 -23.236 1.00 90.56 101 VAL A O 1
ATOM 812 N N . GLU A 1 102 ? 13.876 -3.453 -23.766 1.00 89.31 102 GLU A N 1
ATOM 813 C CA . GLU A 1 102 ? 14.333 -3.921 -22.450 1.00 89.31 102 GLU A CA 1
ATOM 814 C C . GLU A 1 102 ? 14.009 -2.905 -21.343 1.00 89.31 102 GLU A C 1
ATOM 816 O O . GLU A 1 102 ? 13.532 -3.299 -20.282 1.00 89.31 102 GLU A O 1
ATOM 821 N N . TYR A 1 103 ? 14.172 -1.599 -21.605 1.00 93.12 103 TYR A N 1
ATOM 822 C CA . TYR A 1 103 ? 13.776 -0.549 -20.657 1.00 93.12 103 TYR A CA 1
ATOM 823 C C . TYR A 1 103 ? 12.290 -0.600 -20.324 1.00 93.12 103 TYR A C 1
ATOM 825 O O . TYR A 1 103 ? 11.916 -0.542 -19.156 1.00 93.12 103 TYR A O 1
ATOM 833 N N . GLN A 1 104 ? 11.438 -0.704 -21.345 1.00 93.62 104 GLN A N 1
ATOM 834 C CA . GLN A 1 104 ? 9.991 -0.753 -21.149 1.00 93.62 104 GLN A CA 1
ATOM 835 C C . GLN A 1 104 ? 9.572 -2.001 -20.378 1.00 93.62 104 GLN A C 1
ATOM 837 O O . GLN A 1 104 ? 8.736 -1.906 -19.484 1.00 93.62 104 GLN A O 1
ATOM 842 N N . ARG A 1 105 ? 10.163 -3.155 -20.702 1.00 93.56 105 ARG A N 1
ATOM 843 C CA . ARG A 1 105 ? 9.856 -4.418 -20.035 1.00 93.56 105 ARG A CA 1
ATOM 844 C C . ARG A 1 105 ? 10.281 -4.399 -18.568 1.00 93.56 105 ARG A C 1
ATOM 846 O O . ARG A 1 105 ? 9.438 -4.597 -17.702 1.00 93.56 105 ARG A O 1
ATOM 853 N N . GLU A 1 106 ? 11.555 -4.124 -18.288 1.00 93.81 106 GLU A N 1
ATOM 854 C CA . GLU A 1 106 ? 12.056 -4.095 -16.907 1.00 93.81 106 GLU A CA 1
ATOM 855 C C . GLU A 1 106 ? 11.395 -2.976 -16.097 1.00 93.81 106 GLU A C 1
ATOM 857 O O . GLU A 1 106 ? 10.994 -3.196 -14.957 1.00 93.81 106 GLU A O 1
ATOM 862 N N . GLY A 1 107 ? 11.194 -1.800 -16.700 1.00 95.62 107 GLY A N 1
ATOM 863 C CA . GLY A 1 107 ? 10.497 -0.692 -16.053 1.00 95.62 107 GLY A CA 1
ATOM 864 C C . GLY A 1 107 ? 9.049 -1.026 -15.694 1.00 95.62 107 GLY A C 1
ATOM 865 O O . GLY A 1 107 ? 8.588 -0.666 -14.610 1.00 95.62 107 GLY A O 1
ATOM 866 N N . TYR A 1 108 ? 8.337 -1.753 -16.562 1.00 97.06 108 TYR A N 1
ATOM 867 C CA . TYR A 1 108 ? 6.983 -2.222 -16.273 1.00 97.06 108 TYR A CA 1
ATOM 868 C C . TYR A 1 108 ? 6.961 -3.259 -15.146 1.00 97.06 108 TYR A C 1
ATOM 870 O O . TYR A 1 108 ? 6.159 -3.128 -14.222 1.00 97.06 108 TYR A O 1
ATOM 878 N N . ASP A 1 109 ? 7.863 -4.243 -15.173 1.00 96.94 109 ASP A N 1
ATOM 879 C CA . ASP A 1 109 ? 7.964 -5.259 -14.118 1.00 96.94 109 ASP A CA 1
ATOM 880 C C . ASP A 1 109 ? 8.240 -4.602 -12.749 1.00 96.94 109 ASP A C 1
ATOM 882 O O . ASP A 1 109 ? 7.600 -4.925 -11.745 1.00 96.94 109 ASP A O 1
ATOM 886 N N . MET A 1 110 ? 9.126 -3.600 -12.715 1.00 96.44 110 MET A N 1
ATOM 887 C CA . MET A 1 110 ? 9.421 -2.809 -11.514 1.00 96.44 110 MET A CA 1
ATOM 888 C C . MET A 1 110 ? 8.230 -1.962 -11.055 1.00 96.44 110 MET A C 1
ATOM 890 O O . MET A 1 110 ? 8.007 -1.814 -9.853 1.00 96.44 110 MET A O 1
ATOM 894 N N . PHE A 1 111 ? 7.442 -1.421 -11.985 1.00 97.31 111 PHE A N 1
ATOM 895 C CA . PHE A 1 111 ? 6.222 -0.684 -11.665 1.00 97.31 111 PHE A CA 1
ATOM 896 C C . PHE A 1 111 ? 5.151 -1.592 -11.042 1.00 97.31 111 PHE A C 1
ATOM 898 O O . PHE A 1 111 ? 4.549 -1.221 -10.034 1.00 97.31 111 PHE A O 1
ATOM 905 N N . VAL A 1 112 ? 4.938 -2.797 -11.582 1.00 97.81 112 VAL A N 1
ATOM 906 C CA . VAL A 1 112 ? 4.003 -3.778 -11.001 1.00 97.81 112 VAL A CA 1
ATOM 907 C C . VAL A 1 112 ? 4.453 -4.181 -9.596 1.00 97.81 112 VAL A C 1
ATOM 909 O O . VAL A 1 112 ? 3.653 -4.134 -8.662 1.00 97.81 112 VAL A O 1
ATOM 912 N N . ALA A 1 113 ? 5.745 -4.466 -9.413 1.00 96.81 113 ALA A N 1
ATOM 913 C CA . ALA A 1 113 ? 6.306 -4.762 -8.097 1.00 96.81 113 ALA A CA 1
ATOM 914 C C . ALA A 1 113 ? 6.127 -3.594 -7.106 1.00 96.81 113 ALA A C 1
ATOM 916 O O . ALA A 1 113 ? 5.793 -3.811 -5.939 1.00 96.81 113 ALA A O 1
ATOM 917 N N . MET A 1 114 ? 6.293 -2.346 -7.563 1.00 97.00 114 MET A N 1
ATOM 918 C CA . MET A 1 114 ? 6.024 -1.154 -6.753 1.00 97.00 114 MET A CA 1
ATOM 919 C C . MET A 1 114 ? 4.548 -1.080 -6.337 1.00 97.00 114 MET A C 1
ATOM 921 O O . MET A 1 114 ? 4.268 -0.783 -5.175 1.00 97.00 114 MET A O 1
ATOM 925 N N . LEU A 1 115 ? 3.607 -1.354 -7.248 1.00 96.94 115 LEU A N 1
ATOM 926 C CA . LEU A 1 115 ? 2.172 -1.357 -6.942 1.00 96.94 115 LEU A CA 1
ATOM 927 C C . LEU A 1 115 ? 1.796 -2.426 -5.912 1.00 96.94 115 LEU A C 1
ATOM 929 O O . LEU A 1 115 ? 0.983 -2.156 -5.028 1.00 96.94 115 LEU A O 1
ATOM 933 N N . ASP A 1 116 ? 2.374 -3.621 -5.999 1.00 96.06 116 ASP A N 1
ATOM 934 C CA . ASP A 1 116 ? 2.103 -4.683 -5.028 1.00 96.06 116 ASP A CA 1
ATOM 935 C C . ASP A 1 116 ? 2.702 -4.355 -3.658 1.00 96.06 116 ASP A C 1
ATOM 937 O O . ASP A 1 116 ? 2.007 -4.448 -2.644 1.00 96.06 116 ASP A O 1
AT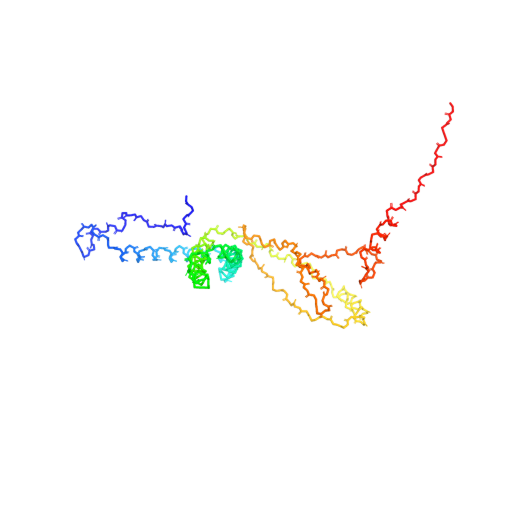OM 941 N N . GLY A 1 117 ? 3.931 -3.831 -3.631 1.00 94.69 117 GLY A N 1
ATOM 942 C CA . GLY A 1 117 ? 4.547 -3.335 -2.401 1.00 94.69 117 GLY A CA 1
ATOM 943 C C . GLY A 1 117 ? 3.781 -2.165 -1.772 1.00 94.69 117 GLY A C 1
ATOM 944 O O . GLY A 1 117 ? 3.721 -2.058 -0.549 1.00 94.69 117 GLY A O 1
ATOM 945 N N . LEU A 1 118 ? 3.161 -1.300 -2.581 1.00 95.44 118 LEU A N 1
ATOM 946 C CA . LEU A 1 118 ? 2.289 -0.224 -2.105 1.00 95.44 118 LEU A CA 1
ATOM 947 C C . LEU A 1 118 ? 1.057 -0.787 -1.392 1.00 95.44 118 LEU A C 1
ATOM 949 O O . LEU A 1 118 ? 0.740 -0.314 -0.301 1.00 95.44 118 LEU A O 1
ATOM 953 N N . LYS A 1 119 ? 0.372 -1.784 -1.970 1.00 94.00 119 LYS A N 1
ATOM 954 C CA . LYS A 1 119 ? -0.809 -2.413 -1.347 1.00 94.00 119 LYS A CA 1
ATOM 955 C C . LYS A 1 119 ? -0.445 -3.045 -0.007 1.00 94.00 119 LYS A C 1
ATOM 957 O O . LYS A 1 119 ? -1.101 -2.769 0.995 1.00 94.00 119 LYS A O 1
ATOM 962 N N . GLU A 1 120 ? 0.613 -3.853 0.006 1.00 93.75 120 GLU A N 1
ATOM 963 C CA . GLU A 1 120 ? 1.077 -4.564 1.198 1.00 93.75 120 GLU A CA 1
ATOM 964 C C . GLU A 1 120 ? 1.426 -3.588 2.327 1.00 93.75 120 GLU A C 1
ATOM 966 O O . GLU A 1 120 ? 0.923 -3.693 3.448 1.00 93.75 120 GLU A O 1
ATOM 971 N N . GLU A 1 121 ? 2.240 -2.583 2.016 1.00 93.56 121 GLU A N 1
ATOM 972 C CA . GLU A 1 121 ? 2.713 -1.632 3.010 1.00 93.56 121 GLU A CA 1
ATOM 973 C C . GLU A 1 121 ? 1.603 -0.699 3.515 1.00 93.56 121 GLU A C 1
ATOM 975 O O . GLU A 1 121 ? 1.575 -0.362 4.699 1.00 93.56 121 GLU A O 1
ATOM 980 N N . SER A 1 122 ? 0.645 -0.339 2.656 1.00 93.81 122 SER A N 1
ATOM 981 C CA . SER A 1 122 ? -0.527 0.450 3.056 1.00 93.81 122 SER A CA 1
ATOM 982 C C . SER A 1 122 ? -1.376 -0.290 4.089 1.00 93.81 122 SER A C 1
ATOM 984 O O . SER A 1 122 ? -1.709 0.284 5.125 1.00 93.81 122 SER A O 1
ATOM 986 N N . VAL A 1 123 ? -1.672 -1.574 3.854 1.00 93.75 123 VAL A N 1
ATOM 987 C CA . VAL A 1 123 ? -2.408 -2.413 4.816 1.00 93.75 123 VAL A CA 1
ATOM 988 C C . VAL A 1 123 ? -1.613 -2.561 6.112 1.00 93.75 123 VAL A C 1
ATOM 990 O O . VAL A 1 123 ? -2.153 -2.345 7.197 1.00 93.75 123 VAL A O 1
ATOM 993 N N . GLY A 1 124 ? -0.309 -2.837 6.009 1.00 92.12 124 GLY A N 1
ATOM 994 C CA . GLY A 1 124 ? 0.566 -2.947 7.173 1.00 92.12 124 GLY A CA 1
ATOM 995 C C . GLY A 1 124 ? 0.560 -1.689 8.047 1.00 92.12 124 GLY A C 1
ATOM 996 O O . GLY A 1 124 ? 0.457 -1.791 9.271 1.00 92.12 124 GLY A O 1
ATOM 997 N N . PHE A 1 125 ? 0.628 -0.497 7.449 1.00 92.06 125 PHE A N 1
ATOM 998 C CA . PHE A 1 125 ? 0.561 0.754 8.203 1.00 92.06 125 PHE A CA 1
ATOM 999 C C . PHE A 1 125 ? -0.820 1.012 8.806 1.00 92.0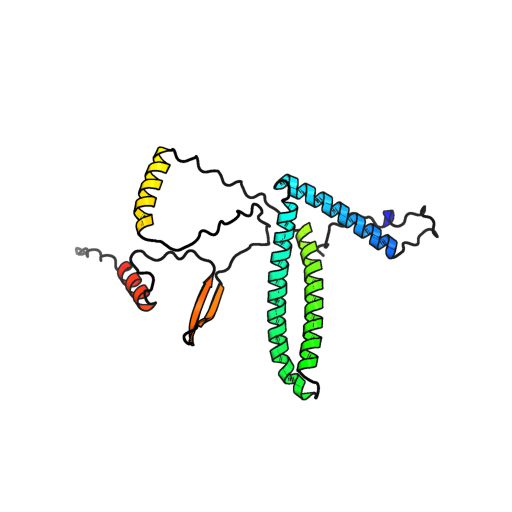6 125 PHE A C 1
ATOM 1001 O O . PHE A 1 125 ? -0.883 1.422 9.964 1.00 92.06 125 PHE A O 1
ATOM 1008 N N . LEU A 1 126 ? -1.910 0.733 8.085 1.00 91.56 126 LEU A N 1
ATOM 1009 C CA . LEU A 1 126 ? -3.274 0.926 8.595 1.00 91.56 126 LEU A CA 1
ATOM 1010 C C . LEU A 1 126 ? -3.505 0.205 9.932 1.00 91.56 126 LEU A C 1
ATOM 1012 O O . LEU A 1 126 ? -4.050 0.797 10.865 1.00 91.56 126 LEU A O 1
ATOM 1016 N N . PHE A 1 127 ? -3.019 -1.033 10.059 1.00 90.50 127 PHE A N 1
ATOM 1017 C CA . PHE A 1 127 ? -3.179 -1.829 11.279 1.00 90.50 127 PHE A CA 1
ATOM 1018 C C . PHE A 1 127 ? -2.139 -1.549 12.372 1.00 90.50 127 PHE A C 1
ATOM 1020 O O . PHE A 1 127 ? -2.400 -1.821 13.542 1.00 90.50 127 PHE A O 1
ATOM 1027 N N . ASN A 1 128 ? -0.960 -1.016 12.039 1.00 87.06 128 ASN A N 1
ATOM 1028 C CA . ASN A 1 128 ? 0.156 -0.921 12.993 1.00 87.06 128 ASN A CA 1
ATOM 1029 C C . ASN A 1 128 ? 0.577 0.511 13.359 1.00 87.06 128 ASN A C 1
ATOM 1031 O O 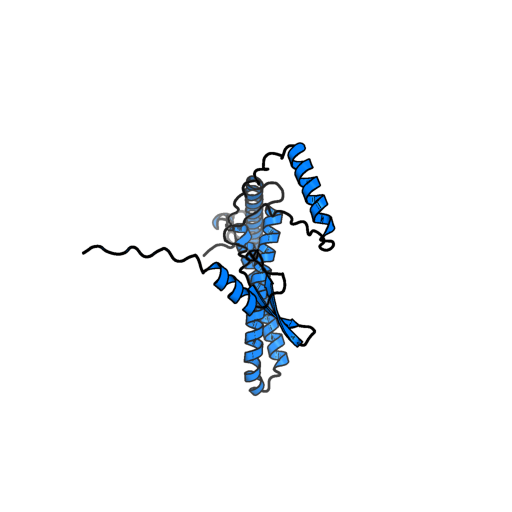. ASN A 1 128 ? 1.387 0.684 14.271 1.00 87.06 128 ASN A O 1
ATOM 1035 N N . VAL A 1 129 ? 0.077 1.541 12.673 1.00 84.62 129 VAL A N 1
ATOM 1036 C CA . VAL A 1 129 ? 0.376 2.940 13.018 1.00 84.62 129 VAL A CA 1
ATOM 1037 C C . VAL A 1 129 ? -0.211 3.278 14.382 1.00 84.62 129 VAL A C 1
ATOM 1039 O O . VAL A 1 129 ? -1.390 3.042 14.628 1.00 84.62 129 VAL A O 1
ATOM 1042 N N . ALA A 1 130 ? 0.597 3.865 15.262 1.00 76.50 130 ALA A N 1
ATOM 1043 C CA . ALA A 1 130 ? 0.088 4.445 16.496 1.00 76.50 130 ALA A CA 1
ATOM 1044 C C . ALA A 1 130 ? -0.509 5.824 16.187 1.00 76.50 130 ALA A C 1
ATOM 1046 O O . ALA A 1 130 ? 0.177 6.702 15.651 1.00 76.50 130 ALA A O 1
ATOM 1047 N N . VAL A 1 131 ? -1.787 5.997 16.512 1.00 75.31 131 VAL A N 1
ATOM 1048 C CA . VAL A 1 131 ? -2.483 7.280 16.418 1.00 75.31 131 VAL A CA 1
ATOM 1049 C C . VAL A 1 131 ? -2.485 7.900 17.805 1.00 75.31 131 VAL A C 1
ATOM 1051 O O . VAL A 1 131 ? -3.002 7.315 18.752 1.00 75.31 131 VAL A O 1
ATOM 1054 N N . GLU A 1 132 ? -1.874 9.073 17.931 1.00 72.75 132 GLU A N 1
ATOM 1055 C CA . GLU A 1 132 ? -1.992 9.892 19.134 1.00 72.75 132 GLU A CA 1
ATOM 1056 C C . GLU A 1 132 ? -3.013 10.995 18.845 1.00 72.75 132 GLU A C 1
ATOM 1058 O O . GLU A 1 132 ? -2.916 11.684 17.823 1.00 72.75 132 GLU A O 1
ATOM 1063 N N . ALA A 1 133 ? -3.999 11.154 19.731 1.00 61.31 133 ALA A N 1
ATOM 1064 C CA . ALA A 1 133 ? -4.913 12.285 19.668 1.00 61.31 133 ALA A CA 1
ATOM 1065 C C . ALA A 1 133 ? -4.079 13.562 19.808 1.00 61.31 133 ALA A C 1
ATOM 1067 O O . ALA A 1 133 ? -3.405 13.766 20.824 1.00 61.31 133 ALA A O 1
ATOM 1068 N N . ALA A 1 134 ? -4.071 14.407 18.774 1.00 58.88 134 ALA A N 1
ATOM 1069 C CA . ALA A 1 134 ? -3.460 15.716 18.909 1.00 58.88 134 ALA A CA 1
ATOM 1070 C C . ALA A 1 134 ? -4.201 16.446 20.042 1.00 58.88 134 ALA A C 1
ATOM 1072 O O . ALA A 1 134 ? -5.436 16.440 20.038 1.00 58.88 134 ALA A O 1
ATOM 1073 N N . PRO A 1 135 ? -3.500 17.059 21.016 1.00 53.84 135 PRO A N 1
ATOM 1074 C CA . PRO A 1 135 ? -4.179 17.903 21.982 1.00 53.84 135 PRO A CA 1
ATOM 1075 C C . PRO A 1 135 ? -4.947 18.950 21.179 1.00 53.84 135 PRO A C 1
ATOM 1077 O O . PRO A 1 135 ? -4.364 19.606 20.306 1.00 53.84 135 PRO A O 1
ATOM 1080 N N . ALA A 1 136 ? -6.258 19.046 21.427 1.00 50.06 136 ALA A N 1
ATOM 1081 C CA . ALA A 1 136 ? -7.073 20.110 20.865 1.00 50.06 136 ALA A CA 1
ATOM 1082 C C . ALA A 1 136 ? -6.293 21.416 21.057 1.00 50.06 136 ALA A C 1
ATOM 1084 O O . ALA A 1 136 ? -5.770 21.621 22.159 1.00 50.06 136 ALA A O 1
ATOM 1085 N N . PRO A 1 137 ? -6.124 22.251 20.013 1.00 52.94 137 PRO A N 1
ATOM 1086 C CA . PRO A 1 137 ? -5.460 23.526 20.201 1.00 52.94 137 PRO A CA 1
ATOM 1087 C C . PRO A 1 137 ? -6.217 24.216 21.326 1.00 52.94 137 PRO A C 1
ATOM 1089 O O . PRO A 1 137 ? -7.412 24.473 21.177 1.00 52.94 137 PRO A O 1
ATOM 1092 N N . GLU A 1 138 ? -5.553 24.424 22.468 1.00 44.94 138 GLU A N 1
ATOM 1093 C CA . GLU A 1 138 ? -6.071 25.283 23.518 1.00 44.94 138 GLU A CA 1
ATOM 1094 C C . GLU A 1 138 ? -6.436 26.572 22.797 1.00 44.94 138 GLU A C 1
ATOM 1096 O O . GLU A 1 138 ? -5.567 27.281 22.282 1.00 44.94 138 GLU A O 1
ATOM 1101 N N . THR A 1 139 ? -7.736 26.805 22.628 1.00 46.22 139 THR A N 1
ATOM 1102 C CA . THR A 1 139 ? -8.237 28.067 22.122 1.00 46.22 139 THR A CA 1
ATOM 1103 C C . THR A 1 139 ? -7.690 29.088 23.093 1.00 46.22 139 THR A C 1
ATOM 1105 O O . THR A 1 139 ? -8.139 29.142 24.240 1.00 46.22 139 THR A O 1
ATOM 1108 N N . ALA A 1 140 ? -6.660 29.821 22.660 1.00 52.00 140 ALA A N 1
ATOM 1109 C CA . ALA A 1 140 ? -6.152 30.960 23.395 1.00 52.00 140 ALA A CA 1
ATOM 1110 C C . ALA A 1 140 ? -7.376 31.778 23.832 1.00 52.00 140 ALA A C 1
ATOM 1112 O O . ALA A 1 140 ? -8.299 31.925 23.018 1.00 52.00 140 ALA A O 1
ATOM 1113 N N . PRO A 1 141 ? -7.443 32.219 25.103 1.00 50.62 141 PRO A N 1
ATOM 1114 C CA . PRO A 1 141 ? -8.596 32.952 25.604 1.00 50.62 141 PRO A CA 1
ATOM 1115 C C . PRO A 1 141 ? -8.929 34.046 24.596 1.00 50.62 141 PRO A C 1
ATOM 1117 O O . PRO A 1 141 ? -8.026 34.756 24.151 1.00 50.62 141 PRO A O 1
ATOM 1120 N N . ALA A 1 142 ? -10.191 34.084 24.160 1.00 56.09 142 ALA A N 1
ATOM 1121 C CA . ALA A 1 142 ? -10.652 35.040 23.168 1.00 56.09 142 ALA A CA 1
ATOM 1122 C C . ALA A 1 142 ? -10.175 36.431 23.596 1.00 56.09 142 ALA A C 1
ATOM 1124 O O . ALA A 1 142 ? -10.538 36.895 24.679 1.00 56.09 142 ALA A O 1
ATOM 1125 N N . ALA A 1 143 ? -9.303 37.034 22.783 1.00 58.19 143 ALA A N 1
ATOM 1126 C CA . ALA A 1 143 ? -8.851 38.400 22.992 1.00 58.19 143 ALA A CA 1
ATOM 1127 C C . ALA A 1 143 ? -10.094 39.284 23.135 1.00 58.19 143 ALA A C 1
ATOM 1129 O O . ALA A 1 143 ? -11.076 39.094 22.407 1.00 58.19 143 ALA A O 1
ATOM 1130 N N . SER A 1 144 ? -10.081 40.188 24.111 1.00 61.22 144 SER A N 1
ATOM 1131 C CA . SER A 1 144 ? -11.216 41.078 24.350 1.00 61.22 144 SER A CA 1
ATOM 1132 C C . SER A 1 144 ? -11.503 41.913 23.095 1.00 61.22 144 SER A C 1
ATOM 1134 O O . SER A 1 144 ? -10.617 42.155 22.271 1.00 61.22 144 SER A O 1
ATOM 1136 N N . GLU A 1 145 ? -12.751 42.358 22.925 1.00 57.00 145 GLU A N 1
ATOM 1137 C CA . GLU A 1 145 ? -13.158 43.179 21.770 1.00 57.00 145 GLU A CA 1
ATOM 1138 C C . GLU A 1 145 ? -12.270 44.427 21.597 1.00 57.00 145 GLU A C 1
ATOM 1140 O O . GLU A 1 145 ? -12.008 44.846 20.468 1.00 57.00 145 GLU A O 1
ATOM 1145 N N . ASP A 1 146 ? -11.725 44.951 22.699 1.00 58.44 146 ASP A N 1
ATOM 1146 C CA . ASP A 1 146 ? -10.779 46.070 22.713 1.00 58.44 146 ASP A CA 1
ATOM 1147 C C . ASP A 1 146 ? -9.421 45.714 22.079 1.00 58.44 146 ASP A C 1
ATOM 1149 O O . ASP A 1 146 ? -8.898 46.469 21.257 1.00 58.44 146 ASP A O 1
ATOM 1153 N N . GLU A 1 147 ? -8.867 44.537 22.386 1.00 56.91 147 GLU A N 1
ATOM 1154 C CA . GLU A 1 147 ? -7.601 44.060 21.807 1.00 56.91 147 GLU A CA 1
ATOM 1155 C C . GLU A 1 147 ? -7.756 43.728 20.313 1.00 56.91 147 GLU A C 1
ATOM 1157 O O . GLU A 1 147 ? -6.851 43.971 19.507 1.00 56.91 147 GLU A O 1
ATOM 1162 N N . LEU A 1 148 ? -8.932 43.230 19.914 1.00 60.06 148 LEU A N 1
ATOM 1163 C CA . LEU A 1 148 ? -9.282 42.987 18.513 1.00 60.06 148 LEU A CA 1
ATOM 1164 C C . LEU A 1 148 ? -9.429 44.297 17.722 1.00 60.06 148 LEU A C 1
ATOM 1166 O O . LEU A 1 148 ? -9.025 44.351 16.558 1.00 60.06 148 LEU A O 1
ATOM 1170 N N . ALA A 1 149 ? -9.955 45.360 18.339 1.00 66.38 149 ALA A N 1
ATOM 1171 C CA . ALA A 1 149 ? -10.080 46.678 17.718 1.00 66.38 149 ALA A CA 1
ATOM 1172 C C . ALA A 1 149 ? -8.715 47.373 17.538 1.00 66.38 149 ALA A C 1
ATOM 1174 O O . ALA A 1 149 ? -8.445 47.968 16.486 1.00 66.38 149 ALA A O 1
ATOM 1175 N N . GLU A 1 150 ? -7.816 47.254 18.517 1.00 66.06 150 GLU A N 1
ATOM 1176 C CA . GLU A 1 150 ? -6.447 47.777 18.421 1.00 66.06 150 GLU A CA 1
ATOM 1177 C C . GLU A 1 150 ? -5.621 47.007 17.374 1.00 66.06 150 GLU A C 1
ATOM 1179 O O . GLU A 1 150 ? -4.922 47.599 16.546 1.00 66.06 150 GLU A O 1
ATOM 1184 N N . PHE A 1 151 ? -5.782 45.682 17.307 1.00 63.78 151 PHE A N 1
ATOM 1185 C CA . PHE A 1 151 ? -5.153 44.869 16.268 1.00 63.78 151 PHE A CA 1
ATOM 1186 C C . PHE A 1 151 ? -5.711 45.169 14.868 1.00 63.78 151 PHE A C 1
ATOM 1188 O O . PHE A 1 151 ? -4.946 45.262 13.907 1.00 63.78 151 PHE A O 1
ATOM 1195 N N . ALA A 1 152 ? -7.025 45.374 14.730 1.00 65.69 152 ALA A N 1
ATOM 1196 C CA . ALA A 1 152 ? -7.661 45.717 13.458 1.00 65.69 152 ALA A CA 1
ATOM 1197 C C . ALA A 1 152 ? -7.226 47.096 12.938 1.00 65.69 152 ALA A C 1
ATOM 1199 O O . ALA A 1 152 ? -6.988 47.257 11.739 1.00 65.69 152 ALA A O 1
ATOM 1200 N N . THR A 1 153 ? -7.060 48.080 13.824 1.00 68.06 153 THR A N 1
ATOM 1201 C CA . THR A 1 153 ? -6.557 49.413 13.452 1.00 68.06 153 THR A CA 1
ATOM 1202 C C . THR A 1 153 ? -5.071 49.383 13.083 1.00 68.06 153 THR A C 1
ATOM 1204 O O . THR A 1 153 ? -4.679 49.982 12.076 1.00 68.06 153 THR A O 1
ATOM 1207 N N . ALA A 1 154 ? -4.251 48.605 13.796 1.00 64.81 154 ALA A N 1
ATOM 1208 C CA . ALA A 1 154 ? -2.848 48.377 13.443 1.00 64.81 154 ALA A CA 1
ATOM 1209 C C . ALA A 1 154 ? -2.681 47.591 12.123 1.00 64.81 154 ALA A C 1
ATOM 1211 O O . ALA A 1 154 ? -1.789 47.891 11.318 1.00 64.81 154 ALA A O 1
ATOM 1212 N N . ALA A 1 155 ? -3.558 46.616 11.860 1.00 60.69 155 ALA A N 1
ATOM 1213 C CA . ALA A 1 155 ? -3.587 45.836 10.623 1.00 60.69 155 ALA A CA 1
ATOM 1214 C C . ALA A 1 155 ? -4.060 46.672 9.424 1.00 60.69 155 ALA A C 1
ATOM 1216 O O . ALA A 1 155 ? -3.469 46.586 8.348 1.00 60.69 155 ALA A O 1
ATOM 1217 N N . ALA A 1 156 ? -5.060 47.540 9.605 1.00 56.84 156 ALA A N 1
ATOM 1218 C CA . ALA A 1 156 ? -5.507 48.471 8.570 1.00 56.84 156 ALA A CA 1
ATOM 1219 C C . ALA A 1 156 ? -4.390 49.452 8.171 1.00 56.84 156 ALA A C 1
ATOM 1221 O O . ALA A 1 156 ? -4.153 49.661 6.983 1.00 56.84 156 ALA A O 1
ATOM 1222 N N . ALA A 1 157 ? -3.624 49.960 9.145 1.00 56.66 157 ALA A N 1
ATOM 1223 C CA . ALA A 1 157 ? -2.482 50.841 8.894 1.00 56.66 157 ALA A CA 1
ATOM 1224 C C . ALA A 1 157 ? -1.324 50.154 8.139 1.00 56.66 157 ALA A C 1
ATOM 1226 O O . ALA A 1 157 ? -0.556 50.815 7.441 1.00 56.66 157 ALA A O 1
ATOM 1227 N N . SER A 1 158 ? -1.197 48.828 8.246 1.00 53.28 158 SER A N 1
ATOM 1228 C CA . SER A 1 158 ? -0.152 48.044 7.570 1.00 53.28 158 SER A CA 1
ATOM 1229 C C . SER A 1 158 ? -0.621 47.372 6.266 1.00 53.28 158 SER A C 1
ATOM 1231 O O . SER A 1 158 ? 0.210 47.005 5.428 1.00 53.28 158 SER A O 1
ATOM 1233 N N . ALA A 1 159 ? -1.935 47.302 6.025 1.00 48.91 159 ALA A N 1
ATOM 1234 C CA . ALA A 1 159 ? -2.541 46.812 4.785 1.00 48.91 159 ALA A CA 1
ATOM 1235 C C . ALA A 1 159 ? -2.403 47.790 3.602 1.00 48.91 159 ALA A C 1
ATOM 1237 O O . ALA A 1 159 ? -2.395 47.352 2.451 1.00 48.91 159 ALA A O 1
ATOM 1238 N N . GLN A 1 160 ? -2.183 49.088 3.849 1.00 47.38 160 GLN A N 1
ATOM 1239 C CA . GLN A 1 160 ? -1.907 50.063 2.782 1.00 47.38 160 GLN A CA 1
ATOM 1240 C C . GLN A 1 160 ? -0.574 49.834 2.042 1.00 47.38 160 GLN A C 1
ATOM 1242 O O . GLN A 1 160 ? -0.304 50.529 1.063 1.00 47.38 160 GLN A O 1
ATOM 1247 N N . GLN A 1 161 ? 0.253 48.864 2.458 1.00 47.94 161 GLN A N 1
ATOM 1248 C CA . GLN A 1 161 ? 1.577 48.645 1.866 1.00 47.94 161 GLN A CA 1
ATOM 1249 C C . GLN A 1 161 ? 1.804 47.255 1.250 1.00 47.94 161 GLN A C 1
ATOM 1251 O O . GLN A 1 161 ? 2.896 46.999 0.739 1.00 47.94 161 GLN A O 1
ATOM 1256 N N . ARG A 1 162 ? 0.815 46.349 1.239 1.00 42.88 162 ARG A N 1
ATOM 1257 C CA . ARG A 1 162 ? 0.964 45.021 0.610 1.00 42.88 162 ARG A CA 1
ATOM 1258 C C . ARG A 1 162 ? -0.339 44.520 -0.006 1.00 42.88 162 ARG A C 1
ATOM 1260 O O . ARG A 1 162 ? -1.092 43.790 0.628 1.00 42.88 162 ARG A O 1
ATOM 1267 N N . VAL A 1 163 ? -0.565 44.847 -1.275 1.00 33.09 163 VAL A N 1
ATOM 1268 C CA . VAL A 1 163 ? -1.541 44.128 -2.103 1.00 33.09 163 VAL A CA 1
ATOM 1269 C C . VAL A 1 163 ? -0.797 43.024 -2.848 1.00 33.09 163 VAL A C 1
ATOM 1271 O O . VAL A 1 163 ? 0.051 43.310 -3.689 1.00 33.09 163 VAL A O 1
ATOM 1274 N N . GLY A 1 164 ? -1.109 41.768 -2.523 1.00 39.69 164 GLY A N 1
ATOM 1275 C CA . GLY A 1 164 ? -0.699 40.610 -3.320 1.00 39.69 164 GLY A CA 1
ATOM 1276 C C . GLY A 1 164 ? -0.195 39.420 -2.510 1.00 39.69 164 GLY A C 1
ATOM 1277 O O . GLY A 1 164 ? 1.007 39.195 -2.447 1.00 39.69 164 GLY A O 1
ATOM 1278 N N . ALA A 1 165 ? -1.110 38.639 -1.932 1.00 34.53 165 ALA A N 1
ATOM 1279 C CA . ALA A 1 165 ? -0.984 37.184 -1.794 1.00 34.53 165 ALA A CA 1
ATOM 1280 C C . ALA A 1 165 ? -2.297 36.622 -1.231 1.00 34.53 165 ALA A C 1
ATOM 1282 O O . ALA A 1 165 ? -2.662 36.893 -0.089 1.00 34.53 165 ALA A O 1
ATOM 1283 N N . ALA A 1 166 ? -3.010 35.854 -2.054 1.00 33.94 166 ALA A N 1
ATOM 1284 C CA . ALA A 1 166 ? -4.208 35.128 -1.660 1.00 33.94 166 ALA A CA 1
ATOM 1285 C C . ALA A 1 166 ? -3.887 34.121 -0.542 1.00 33.94 166 ALA A C 1
ATOM 1287 O O . ALA A 1 166 ? -2.939 33.337 -0.643 1.00 33.94 166 ALA A O 1
ATOM 1288 N N . ALA A 1 167 ? -4.693 34.150 0.517 1.00 32.38 167 ALA A N 1
ATOM 1289 C CA . ALA A 1 167 ? -4.600 33.244 1.648 1.00 32.38 167 ALA A CA 1
ATOM 1290 C C . ALA A 1 167 ? -5.008 31.823 1.227 1.00 32.38 167 ALA A C 1
ATOM 1292 O O . ALA A 1 167 ? -6.171 31.561 0.928 1.00 32.38 167 ALA A O 1
ATOM 1293 N N . ARG A 1 168 ? -4.050 30.890 1.224 1.00 35.53 168 ARG A N 1
ATOM 1294 C CA . ARG A 1 168 ? -4.351 29.456 1.281 1.00 35.53 168 ARG A CA 1
ATOM 1295 C C . ARG A 1 168 ? -4.691 29.126 2.730 1.00 35.53 168 ARG A C 1
ATOM 1297 O O . ARG A 1 168 ? -3.815 29.172 3.589 1.00 35.53 168 ARG A O 1
ATOM 1304 N N . GLN A 1 169 ? -5.962 28.837 2.989 1.00 34.00 169 GLN A N 1
ATOM 1305 C CA . GLN A 1 169 ? -6.406 28.259 4.253 1.00 34.00 169 GLN A CA 1
ATOM 1306 C C . GLN A 1 169 ? -5.745 26.886 4.417 1.00 34.00 169 GLN A C 1
ATOM 1308 O O . GLN A 1 169 ? -5.897 26.011 3.568 1.00 34.00 169 GLN A O 1
ATOM 1313 N N . ALA A 1 170 ? -4.965 26.725 5.483 1.00 37.31 170 ALA A N 1
ATOM 1314 C CA . ALA A 1 170 ? -4.448 25.435 5.907 1.00 37.31 170 ALA A CA 1
ATOM 1315 C C . ALA A 1 170 ? -5.523 24.756 6.762 1.00 37.31 170 ALA A C 1
ATOM 1317 O O . ALA A 1 170 ? -5.886 25.270 7.819 1.00 37.31 170 ALA A O 1
ATOM 1318 N N . THR A 1 171 ? -6.042 23.619 6.306 1.00 32.97 171 THR A N 1
ATOM 1319 C CA . THR A 1 171 ? -6.829 22.714 7.147 1.00 32.97 171 THR A CA 1
ATOM 1320 C C . THR A 1 171 ? -5.915 22.135 8.231 1.00 32.97 171 THR A C 1
ATOM 1322 O O . THR A 1 171 ? -4.852 21.601 7.893 1.00 32.97 171 THR A O 1
ATOM 1325 N N . PRO A 1 172 ? -6.267 22.235 9.522 1.00 43.81 172 PRO A N 1
ATOM 1326 C CA . PRO A 1 172 ? -5.503 21.573 10.564 1.00 43.81 172 PRO A CA 1
ATOM 1327 C C . PRO A 1 172 ? -5.757 20.065 10.459 1.00 43.81 172 PRO A C 1
ATOM 1329 O O . PRO A 1 172 ? -6.873 19.610 10.677 1.00 43.81 172 PRO A O 1
ATOM 1332 N N . ASN A 1 173 ? -4.732 19.287 10.104 1.00 54.53 173 ASN A N 1
ATOM 1333 C CA . ASN A 1 173 ? -4.790 17.832 10.250 1.00 54.53 173 ASN A CA 1
ATOM 1334 C C . ASN A 1 173 ? -4.847 17.510 11.749 1.00 54.53 173 ASN A C 1
ATOM 1336 O O . ASN A 1 173 ? -3.874 17.762 12.465 1.00 54.53 173 ASN A O 1
ATOM 1340 N N . ALA A 1 174 ? -5.976 16.965 12.205 1.00 55.91 174 ALA A N 1
ATOM 1341 C CA . ALA A 1 174 ? -6.226 16.603 13.601 1.00 55.91 174 ALA A CA 1
ATOM 1342 C C . ALA A 1 174 ? -5.509 15.309 14.035 1.00 55.91 174 ALA A C 1
ATOM 1344 O O . ALA A 1 174 ? -5.489 14.973 15.217 1.00 55.91 174 ALA A O 1
ATOM 1345 N N . LEU A 1 175 ? -4.872 14.599 13.098 1.00 54.16 175 LEU A N 1
ATOM 1346 C CA . LEU A 1 175 ? -4.232 13.311 13.347 1.00 54.16 175 LEU A CA 1
ATOM 1347 C C . LEU A 1 175 ? -2.722 13.368 13.107 1.00 54.16 175 LEU A C 1
ATOM 1349 O O . LEU A 1 175 ? -2.248 13.746 12.031 1.00 54.16 175 LEU A O 1
ATOM 1353 N N . ARG A 1 176 ? -1.954 12.940 14.114 1.00 60.53 176 ARG A N 1
ATOM 1354 C CA . ARG A 1 176 ? -0.509 12.698 14.024 1.00 60.53 176 ARG A CA 1
ATOM 1355 C C . ARG A 1 176 ? -0.269 11.190 14.132 1.00 60.53 176 ARG A C 1
ATOM 1357 O O . ARG A 1 176 ? -0.416 10.602 15.199 1.00 60.53 176 ARG A O 1
ATOM 1364 N N . ALA A 1 177 ? 0.099 10.567 13.014 1.00 59.16 177 ALA A N 1
ATOM 1365 C CA . ALA A 1 177 ? 0.549 9.178 12.976 1.00 59.16 177 ALA A CA 1
ATOM 1366 C C . ALA A 1 177 ? 2.008 9.096 13.454 1.00 59.16 177 ALA A C 1
ATOM 1368 O O . ALA A 1 177 ? 2.916 9.624 12.808 1.00 59.16 177 ALA A O 1
ATOM 1369 N N . LYS A 1 178 ? 2.253 8.435 14.584 1.00 53.03 178 LYS A N 1
ATOM 1370 C CA . LYS A 1 178 ? 3.601 8.269 15.138 1.00 53.03 178 LYS A CA 1
ATOM 1371 C C . LYS A 1 178 ? 4.401 7.280 14.284 1.00 53.03 178 LYS A C 1
ATOM 1373 O O . LYS A 1 178 ? 3.985 6.138 14.101 1.00 53.03 178 LYS A O 1
ATOM 1378 N N . GLY A 1 179 ? 5.542 7.726 13.750 1.00 55.84 179 GLY A N 1
ATOM 1379 C CA . GLY A 1 179 ? 6.377 6.969 12.801 1.00 55.84 179 GLY A CA 1
ATOM 1380 C C . GLY A 1 179 ? 6.172 7.336 11.325 1.00 55.84 179 GLY A C 1
ATOM 1381 O O . GLY A 1 179 ? 6.986 6.947 10.493 1.00 55.84 179 GLY A O 1
ATOM 1382 N N . ILE A 1 180 ? 5.147 8.135 11.006 1.00 59.28 180 ILE A N 1
ATOM 1383 C CA . ILE A 1 180 ? 5.001 8.840 9.724 1.00 59.28 180 ILE A CA 1
ATOM 1384 C C . ILE A 1 180 ? 5.184 10.324 10.031 1.00 59.28 180 ILE A C 1
ATOM 1386 O O . ILE A 1 180 ? 4.263 11.141 9.999 1.00 59.28 180 ILE A O 1
ATOM 1390 N N . GLU A 1 181 ? 6.397 10.665 10.445 1.00 52.88 181 GLU A N 1
ATOM 1391 C CA . GLU A 1 181 ? 6.752 12.057 10.639 1.00 52.88 181 GLU A CA 1
ATOM 1392 C C . GLU A 1 181 ? 6.896 12.666 9.249 1.00 52.88 181 GLU A C 1
ATOM 1394 O O . GLU A 1 181 ? 7.842 12.367 8.520 1.00 52.88 181 GLU A O 1
ATOM 1399 N N . ASN A 1 182 ? 5.955 13.534 8.869 1.00 52.50 182 ASN A N 1
ATOM 1400 C CA . ASN A 1 182 ? 6.188 14.502 7.805 1.00 52.50 182 ASN A CA 1
ATOM 1401 C C . ASN A 1 182 ? 7.206 15.526 8.333 1.00 52.50 182 ASN A C 1
ATOM 1403 O O . ASN A 1 182 ? 6.901 16.700 8.549 1.00 52.50 182 ASN A O 1
ATOM 1407 N N . GLU A 1 183 ? 8.427 15.063 8.608 1.00 47.16 183 GLU A N 1
ATOM 1408 C CA . GLU A 1 183 ? 9.588 15.921 8.569 1.00 47.16 183 GLU A CA 1
ATOM 1409 C C . GLU A 1 183 ? 9.693 16.357 7.114 1.00 47.16 183 GLU A C 1
ATOM 1411 O O . GLU A 1 183 ? 10.351 15.724 6.287 1.00 47.16 183 GLU A O 1
ATOM 1416 N N . SER A 1 184 ? 9.027 17.460 6.781 1.00 51.97 184 SER A N 1
ATOM 1417 C CA . SER A 1 184 ? 9.365 18.246 5.610 1.00 51.97 184 SER A CA 1
ATOM 1418 C C . SER A 1 184 ? 10.794 18.752 5.820 1.00 51.97 184 SER A C 1
ATOM 1420 O O . SER A 1 184 ? 11.021 19.888 6.247 1.00 51.97 184 SER A O 1
ATOM 1422 N N . ARG A 1 185 ? 11.774 17.864 5.610 1.00 54.22 185 ARG A N 1
ATOM 1423 C CA . ARG A 1 185 ? 13.197 18.180 5.591 1.00 54.22 185 ARG A CA 1
ATOM 1424 C C . ARG A 1 185 ? 13.344 19.275 4.552 1.00 54.22 185 ARG A C 1
ATOM 1426 O O . ARG A 1 185 ? 12.779 19.179 3.467 1.00 54.22 185 ARG A O 1
ATOM 1433 N N . ALA A 1 186 ? 14.062 20.336 4.899 1.00 57.88 186 ALA A N 1
ATOM 1434 C CA . ALA A 1 186 ? 14.269 21.461 4.001 1.00 57.88 186 ALA A CA 1
ATOM 1435 C C . ALA A 1 186 ? 15.045 20.987 2.759 1.00 57.88 186 ALA A C 1
ATOM 1437 O O . ALA A 1 186 ? 16.277 20.926 2.763 1.00 57.88 186 ALA A O 1
ATOM 1438 N N . LEU A 1 187 ? 14.324 20.607 1.705 1.00 67.00 187 LEU A N 1
ATOM 1439 C CA . LEU A 1 187 ? 14.908 20.145 0.455 1.00 67.00 187 LEU A CA 1
ATOM 1440 C C . LEU A 1 187 ? 15.312 21.362 -0.375 1.00 67.00 187 LEU A C 1
ATOM 1442 O O . LEU A 1 187 ? 14.585 22.353 -0.474 1.00 67.00 187 LEU A O 1
ATOM 1446 N N . THR A 1 188 ? 16.511 21.290 -0.946 1.00 69.44 188 THR A N 1
ATOM 1447 C CA . THR A 1 188 ? 17.056 22.313 -1.838 1.00 69.44 188 THR A CA 1
ATOM 1448 C C . THR A 1 188 ? 17.011 21.766 -3.254 1.00 69.44 188 THR A C 1
ATOM 1450 O O . THR A 1 188 ? 17.744 20.834 -3.565 1.00 69.44 188 THR A O 1
ATOM 1453 N N . TYR A 1 189 ? 16.151 22.335 -4.093 1.00 62.28 189 TYR A N 1
ATOM 1454 C CA . TYR A 1 189 ? 16.075 22.017 -5.513 1.00 62.28 189 TYR A CA 1
ATOM 1455 C C . TYR A 1 189 ? 16.825 23.076 -6.318 1.00 62.28 189 TYR A C 1
ATOM 1457 O O . TYR A 1 189 ? 16.724 24.263 -6.010 1.00 62.28 189 TYR A O 1
ATOM 1465 N N . SER A 1 190 ? 17.571 22.656 -7.338 1.00 71.69 190 SER A N 1
ATOM 1466 C CA . SER A 1 190 ? 18.200 23.550 -8.310 1.00 71.69 190 SER A CA 1
ATOM 1467 C C . SER A 1 190 ? 17.656 23.214 -9.691 1.00 71.69 190 SER A C 1
ATOM 1469 O O . SER A 1 190 ? 17.832 22.087 -10.145 1.00 71.69 190 SER A O 1
ATOM 1471 N N . GLY A 1 191 ? 17.021 24.182 -10.349 1.00 68.88 191 GLY A N 1
ATOM 1472 C CA . GLY A 1 191 ? 16.500 24.051 -11.710 1.00 68.88 191 GLY A CA 1
ATOM 1473 C C . GLY A 1 191 ? 16.928 25.228 -12.595 1.00 68.88 191 GLY A C 1
ATOM 1474 O O . GLY A 1 191 ? 17.295 26.281 -12.066 1.00 68.88 191 GLY A O 1
ATOM 1475 N N . PRO A 1 192 ? 16.931 25.064 -13.929 1.00 57.94 192 PRO A N 1
ATOM 1476 C CA . PRO A 1 192 ? 17.173 26.166 -14.852 1.00 57.94 192 PRO A CA 1
ATOM 1477 C C . PRO A 1 192 ? 16.007 27.162 -14.795 1.00 57.94 192 PRO A C 1
ATOM 1479 O O . PRO A 1 192 ? 14.842 26.772 -14.863 1.00 57.94 192 PRO A O 1
ATOM 1482 N N . ALA A 1 193 ? 16.328 28.441 -14.645 1.00 64.31 193 ALA A N 1
ATOM 1483 C CA . ALA A 1 193 ? 15.383 29.541 -14.745 1.00 64.31 193 ALA A CA 1
ATOM 1484 C C . ALA A 1 193 ? 15.083 29.872 -16.211 1.00 64.31 193 ALA A C 1
ATOM 1486 O O . ALA A 1 193 ? 15.840 29.523 -17.117 1.00 64.31 193 ALA A O 1
ATOM 1487 N N . GLU A 1 194 ? 13.994 30.607 -16.431 1.00 57.75 194 GLU A N 1
ATOM 1488 C CA . GLU A 1 194 ? 13.565 31.081 -17.754 1.00 57.75 194 GLU A CA 1
ATOM 1489 C C . GLU A 1 194 ? 14.607 31.985 -18.444 1.00 57.75 194 GLU A C 1
ATOM 1491 O O . GLU A 1 194 ? 14.587 32.128 -19.663 1.00 57.75 194 GLU A O 1
ATOM 1496 N N . ASP A 1 195 ? 15.555 32.550 -17.688 1.00 65.62 195 ASP A N 1
ATOM 1497 C CA . ASP A 1 195 ? 16.684 33.343 -18.192 1.00 65.62 195 ASP A CA 1
ATOM 1498 C C . ASP A 1 195 ? 17.974 32.523 -18.417 1.00 65.62 195 ASP A C 1
ATOM 1500 O O . ASP A 1 195 ? 19.020 33.080 -18.754 1.00 65.62 195 ASP A O 1
ATOM 1504 N N . GLY A 1 196 ? 17.921 31.199 -18.230 1.00 53.50 196 GLY A N 1
ATOM 1505 C CA . GLY A 1 196 ? 19.061 30.291 -18.375 1.00 53.50 196 GLY A CA 1
ATOM 1506 C C . GLY A 1 196 ? 20.013 30.253 -17.173 1.00 53.50 196 GLY A C 1
ATOM 1507 O O . GLY A 1 196 ? 21.026 29.553 -17.224 1.00 53.50 196 GLY A O 1
ATOM 1508 N N . SER A 1 197 ? 19.716 30.968 -16.082 1.00 64.75 197 SER A N 1
ATOM 1509 C CA . SER A 1 197 ? 20.488 30.899 -14.836 1.00 64.75 197 SER A CA 1
ATOM 1510 C C . SER A 1 197 ? 20.019 29.754 -13.923 1.00 64.75 197 SER A C 1
ATOM 1512 O O . SER A 1 197 ? 18.920 29.230 -14.063 1.00 64.75 197 SER A O 1
ATOM 1514 N N . ALA A 1 198 ? 20.856 29.311 -12.979 1.00 55.16 198 ALA A N 1
ATOM 1515 C CA . ALA A 1 198 ? 20.463 28.271 -12.024 1.00 55.16 198 ALA A CA 1
ATOM 1516 C C . ALA A 1 198 ? 19.673 28.882 -10.853 1.00 55.16 198 ALA A C 1
ATOM 1518 O O . ALA A 1 198 ? 20.232 29.627 -10.040 1.00 55.16 198 ALA A O 1
ATOM 1519 N N . GLN A 1 199 ? 18.390 28.536 -10.731 1.00 54.94 199 GLN A N 1
ATOM 1520 C CA . GLN A 1 199 ? 17.533 28.949 -9.623 1.00 54.94 199 GLN A CA 1
ATOM 1521 C C . GLN A 1 199 ? 17.471 27.860 -8.555 1.00 54.94 199 GLN A C 1
ATOM 1523 O O . GLN A 1 199 ? 17.214 26.692 -8.839 1.00 54.94 199 GLN A O 1
ATOM 1528 N N . VAL A 1 200 ? 17.696 28.259 -7.302 1.00 62.44 200 VAL A N 1
ATOM 1529 C CA . VAL A 1 200 ? 17.659 27.356 -6.149 1.00 62.44 200 VAL A CA 1
ATOM 1530 C C . VAL A 1 200 ? 16.405 27.630 -5.323 1.00 62.44 200 VAL A C 1
ATOM 1532 O O . VAL A 1 200 ? 16.352 28.616 -4.582 1.00 62.44 200 VAL A O 1
ATOM 1535 N N . GLN A 1 201 ? 15.417 26.742 -5.414 1.00 57.97 201 GLN A N 1
ATOM 1536 C CA . GLN A 1 201 ? 14.222 26.761 -4.572 1.00 57.97 201 GLN A CA 1
ATOM 1537 C C . GLN A 1 201 ? 14.477 25.930 -3.310 1.00 57.97 201 GLN A C 1
ATOM 1539 O O . GLN A 1 201 ? 14.922 24.785 -3.377 1.00 57.97 201 GLN A O 1
ATOM 1544 N N . ARG A 1 202 ? 14.162 26.484 -2.138 1.00 58.88 202 ARG A N 1
ATOM 1545 C CA . ARG A 1 202 ? 14.056 25.709 -0.895 1.00 58.88 202 ARG A CA 1
ATOM 1546 C C . ARG A 1 202 ? 12.622 25.745 -0.418 1.00 58.88 202 ARG A C 1
ATOM 1548 O O . ARG A 1 202 ? 12.065 26.832 -0.296 1.00 58.88 202 ARG A O 1
ATOM 1555 N N . ASN A 1 203 ? 12.056 24.578 -0.138 1.00 55.06 203 ASN A N 1
ATOM 1556 C CA . ASN A 1 203 ? 10.735 24.476 0.465 1.00 55.06 203 ASN A CA 1
ATOM 1557 C C . ASN A 1 203 ? 10.877 23.961 1.903 1.00 55.06 203 ASN A C 1
ATOM 1559 O O . ASN A 1 203 ? 11.627 23.017 2.146 1.00 55.06 203 ASN A O 1
ATOM 1563 N N . GLY A 1 204 ? 10.187 24.609 2.844 1.00 52.53 204 GLY A N 1
ATOM 1564 C CA . GLY A 1 204 ? 10.245 24.291 4.274 1.00 52.53 204 GLY A CA 1
ATOM 1565 C C . GLY A 1 204 ? 11.316 25.075 5.043 1.00 52.53 204 GLY A C 1
ATOM 1566 O O . GLY A 1 204 ? 12.507 24.780 4.974 1.00 52.53 204 GLY A O 1
ATOM 1567 N N . GLY A 1 205 ? 10.875 26.078 5.807 1.00 40.50 205 GLY A N 1
ATOM 1568 C CA . GLY A 1 205 ? 11.692 26.798 6.787 1.00 40.50 205 GLY A CA 1
ATOM 1569 C C . GLY A 1 205 ? 11.392 28.294 6.817 1.00 40.50 205 GLY A C 1
ATOM 1570 O O . GLY A 1 205 ? 11.804 29.030 5.922 1.00 40.50 205 GLY A O 1
ATOM 1571 N N . ALA A 1 206 ? 10.711 28.759 7.868 1.00 41.47 206 ALA A N 1
ATOM 1572 C CA . ALA A 1 206 ? 10.553 30.181 8.155 1.00 41.47 206 ALA A CA 1
ATOM 1573 C C . ALA A 1 206 ? 11.942 30.831 8.282 1.00 41.47 206 ALA A C 1
ATOM 1575 O O . ALA A 1 206 ? 12.673 30.626 9.254 1.00 41.47 206 ALA A O 1
ATOM 1576 N N . GLN A 1 207 ? 12.339 31.589 7.264 1.00 46.53 207 GLN A N 1
ATOM 1577 C CA . GLN A 1 207 ? 13.635 32.242 7.231 1.00 46.53 207 GLN A CA 1
ATOM 1578 C C . GLN A 1 207 ? 13.603 33.447 8.178 1.00 46.53 207 GLN A C 1
ATOM 1580 O O . GLN A 1 207 ? 13.074 34.504 7.837 1.00 46.53 207 GLN A O 1
ATOM 1585 N N . LYS A 1 208 ? 14.189 33.308 9.378 1.00 43.12 208 LYS A N 1
ATOM 1586 C CA . LYS A 1 208 ? 14.551 34.465 10.211 1.00 43.12 208 LYS A CA 1
ATOM 1587 C C . LYS A 1 208 ? 15.580 35.290 9.439 1.00 43.12 208 LYS A C 1
ATOM 1589 O O . LYS A 1 208 ? 16.772 34.988 9.423 1.00 43.12 208 LYS A O 1
ATOM 1594 N N . THR A 1 209 ? 15.090 36.306 8.744 1.00 44.72 209 THR A N 1
ATOM 1595 C CA . THR A 1 209 ? 15.926 37.307 8.088 1.00 44.72 209 THR A CA 1
ATOM 1596 C C . THR A 1 209 ? 16.436 38.236 9.190 1.00 44.72 209 THR A C 1
ATOM 1598 O O . THR A 1 209 ? 15.614 38.744 9.953 1.00 44.72 209 THR A O 1
ATOM 1601 N N . PRO A 1 210 ? 17.757 38.434 9.355 1.00 48.03 210 PRO A N 1
ATOM 1602 C CA . PRO A 1 210 ? 18.259 39.377 10.347 1.00 48.03 210 PRO A CA 1
ATOM 1603 C C . PRO A 1 210 ? 17.723 40.779 10.030 1.00 48.03 210 PRO A C 1
ATOM 1605 O O . PRO A 1 210 ? 17.680 41.183 8.865 1.00 48.03 210 PRO A O 1
ATOM 1608 N N . ALA A 1 211 ? 17.286 41.495 11.067 1.00 42.50 211 ALA A N 1
ATOM 1609 C CA . ALA A 1 211 ? 16.674 42.811 10.930 1.00 42.50 211 ALA A CA 1
ATOM 1610 C C . ALA A 1 211 ? 17.599 43.777 10.163 1.00 42.50 211 ALA A C 1
ATOM 1612 O O . ALA A 1 211 ? 18.794 43.869 10.455 1.00 42.50 211 ALA A O 1
ATOM 1613 N N . GLY A 1 212 ? 17.035 44.485 9.177 1.00 52.28 212 GLY A N 1
ATOM 1614 C CA . GLY A 1 212 ? 17.719 45.536 8.412 1.00 52.28 212 GLY A CA 1
ATOM 1615 C C . GLY A 1 212 ? 18.298 45.135 7.049 1.00 52.28 212 GLY A C 1
ATOM 1616 O O . GLY A 1 212 ? 18.992 45.949 6.445 1.00 52.28 212 GLY A O 1
ATOM 1617 N N . VAL A 1 213 ? 18.033 43.927 6.535 1.00 49.72 213 VAL A N 1
ATOM 1618 C CA . VAL A 1 213 ? 18.474 43.518 5.186 1.00 49.72 213 VAL A CA 1
ATOM 1619 C C . VAL A 1 213 ? 17.287 43.505 4.210 1.00 49.72 213 VAL A C 1
ATOM 1621 O O . VAL A 1 213 ? 16.325 42.778 4.466 1.00 49.72 213 VAL A O 1
ATOM 1624 N N . PRO A 1 214 ? 17.326 44.259 3.091 1.00 47.75 214 PRO A N 1
ATOM 1625 C CA . PRO A 1 214 ? 16.236 44.279 2.116 1.00 47.75 214 PRO A CA 1
ATOM 1626 C C . PRO A 1 214 ? 16.065 42.915 1.433 1.00 47.75 214 PRO A C 1
ATOM 1628 O O . PRO A 1 214 ? 17.039 42.202 1.157 1.00 47.75 214 PRO A O 1
ATOM 1631 N N . ALA A 1 215 ? 14.813 42.549 1.150 1.00 42.62 215 ALA A N 1
ATOM 1632 C CA . ALA A 1 215 ? 14.473 41.331 0.423 1.00 42.62 215 ALA A CA 1
ATOM 1633 C C . ALA A 1 215 ? 15.020 41.433 -1.013 1.00 42.62 215 ALA A C 1
ATOM 1635 O O . ALA A 1 215 ? 14.484 42.165 -1.835 1.00 42.62 215 ALA A O 1
ATOM 1636 N N . GLY A 1 216 ? 16.142 40.756 -1.277 1.00 50.97 216 GLY A N 1
ATOM 1637 C CA . GLY A 1 216 ? 16.878 40.829 -2.547 1.00 50.97 216 GLY A CA 1
ATOM 1638 C C . GLY A 1 216 ? 18.396 40.976 -2.394 1.00 50.97 216 GLY A C 1
ATOM 1639 O O . GLY A 1 216 ? 19.124 40.771 -3.360 1.00 50.97 216 GLY A O 1
ATOM 1640 N N . ALA A 1 217 ? 18.900 41.257 -1.185 1.00 59.00 217 ALA A N 1
ATOM 1641 C CA . ALA A 1 217 ? 20.334 41.440 -0.962 1.00 59.00 217 ALA A CA 1
ATOM 1642 C C . ALA A 1 217 ? 21.156 40.192 -1.329 1.00 59.00 217 ALA A C 1
ATOM 1644 O O . ALA A 1 217 ? 20.843 39.049 -0.940 1.00 59.00 217 ALA A O 1
ATOM 1645 N N . SER A 1 218 ? 22.256 40.429 -2.037 1.00 64.56 218 SER A N 1
ATOM 1646 C CA . SER A 1 218 ? 23.189 39.402 -2.481 1.00 64.56 218 SER A CA 1
ATOM 1647 C C . SER A 1 218 ? 23.802 38.654 -1.289 1.00 64.56 218 SER A C 1
ATOM 1649 O O . SER A 1 218 ? 23.877 39.139 -0.152 1.00 64.56 218 SER A O 1
ATOM 1651 N N . ARG A 1 219 ? 24.278 37.425 -1.529 1.00 59.75 219 ARG A N 1
ATOM 1652 C CA . ARG A 1 219 ? 24.921 36.589 -0.494 1.00 59.75 219 ARG A CA 1
ATOM 1653 C C . ARG A 1 219 ? 26.115 37.300 0.170 1.00 59.75 219 ARG A C 1
ATOM 1655 O O . ARG A 1 219 ? 26.397 37.051 1.343 1.00 59.75 219 ARG A O 1
ATOM 1662 N N . ARG A 1 220 ? 26.800 38.181 -0.567 1.00 65.56 220 ARG A N 1
ATOM 1663 C CA . ARG A 1 220 ? 27.938 38.973 -0.083 1.00 65.56 220 ARG A CA 1
ATOM 1664 C C . ARG A 1 220 ? 27.497 40.053 0.908 1.00 65.56 220 ARG A C 1
ATOM 1666 O O . ARG A 1 220 ? 28.043 40.105 2.007 1.00 65.56 220 ARG A O 1
ATOM 1673 N N . GLU A 1 221 ? 26.463 40.820 0.575 1.00 68.81 221 GLU A N 1
ATOM 1674 C CA . GLU A 1 221 ? 25.917 41.881 1.438 1.00 68.81 221 GLU A CA 1
ATOM 1675 C C . GLU A 1 221 ? 25.377 41.321 2.760 1.00 68.81 221 GLU A C 1
ATOM 1677 O O . GLU A 1 221 ? 25.629 41.877 3.830 1.00 68.81 221 GLU A O 1
ATOM 1682 N N . ARG A 1 222 ? 24.732 40.146 2.722 1.00 68.62 222 ARG A N 1
ATOM 1683 C CA . ARG A 1 222 ? 24.282 39.444 3.938 1.00 68.62 222 ARG A CA 1
ATOM 1684 C C . ARG A 1 222 ? 25.434 39.031 4.860 1.00 68.62 222 ARG A C 1
ATOM 1686 O O . ARG A 1 222 ? 25.303 39.124 6.080 1.00 68.62 222 ARG A O 1
ATOM 1693 N N . ARG A 1 223 ? 26.575 38.605 4.304 1.00 69.00 223 ARG A N 1
ATOM 1694 C CA . ARG A 1 223 ? 27.778 38.273 5.094 1.00 69.00 223 ARG A CA 1
ATOM 1695 C C . ARG A 1 223 ? 28.437 39.511 5.697 1.00 69.00 223 ARG A C 1
ATOM 1697 O O . ARG A 1 223 ? 28.946 39.438 6.813 1.00 69.00 223 ARG A O 1
ATOM 1704 N N . GLU A 1 224 ? 28.435 40.633 4.987 1.00 67.62 224 GLU A N 1
ATOM 1705 C CA . GLU A 1 224 ? 28.995 41.892 5.487 1.00 67.62 224 GLU A CA 1
ATOM 1706 C C . GLU A 1 224 ? 28.137 42.498 6.610 1.00 67.62 224 GLU A C 1
ATOM 1708 O O . GLU A 1 224 ? 28.685 42.937 7.624 1.00 67.62 224 GLU A O 1
ATOM 1713 N N . ALA A 1 225 ? 26.806 42.426 6.500 1.00 65.75 225 ALA A N 1
ATOM 1714 C CA . ALA A 1 225 ? 25.885 42.860 7.553 1.00 65.75 225 ALA A CA 1
ATOM 1715 C C . ALA A 1 225 ? 26.055 42.049 8.853 1.00 65.75 225 ALA A C 1
ATOM 1717 O O . ALA A 1 225 ? 26.173 42.627 9.935 1.00 65.75 225 ALA A O 1
ATOM 1718 N N . ALA A 1 226 ? 26.176 40.721 8.749 1.00 66.12 226 ALA A N 1
ATOM 1719 C CA . ALA A 1 226 ? 26.420 39.851 9.903 1.00 66.12 226 ALA A CA 1
ATOM 1720 C C . ALA A 1 226 ? 27.771 40.142 10.590 1.00 66.12 226 ALA A C 1
ATOM 1722 O O . ALA A 1 226 ? 27.877 40.110 11.815 1.00 66.12 226 ALA A O 1
ATOM 1723 N N . ARG A 1 227 ? 28.808 40.495 9.816 1.00 66.44 227 ARG A N 1
ATOM 1724 C CA . ARG A 1 227 ? 30.123 40.884 10.358 1.00 66.44 227 ARG A CA 1
ATOM 1725 C C . ARG A 1 227 ? 30.095 42.225 11.091 1.00 66.44 227 ARG A C 1
ATOM 1727 O O . ARG A 1 227 ? 30.837 42.390 12.057 1.00 66.44 227 ARG A O 1
ATOM 1734 N N . ARG A 1 228 ? 29.257 43.172 10.655 1.00 65.56 228 ARG A N 1
ATOM 1735 C CA . ARG A 1 228 ? 29.064 44.457 11.350 1.00 65.56 228 ARG A CA 1
ATOM 1736 C C . ARG A 1 228 ? 28.359 44.282 12.695 1.00 65.56 228 ARG A C 1
ATOM 1738 O O . ARG A 1 228 ? 28.773 44.913 13.658 1.00 65.56 228 ARG A O 1
ATOM 1745 N N . GLN A 1 229 ? 27.368 43.394 12.776 1.00 62.66 229 GLN A N 1
ATOM 1746 C CA . GLN A 1 229 ? 26.636 43.124 14.022 1.00 62.66 229 GLN A CA 1
ATOM 1747 C C . GLN A 1 229 ? 27.485 42.387 15.077 1.00 62.66 229 GLN A C 1
ATOM 1749 O O . GLN A 1 229 ? 27.259 42.556 16.269 1.00 62.66 229 GLN A O 1
ATOM 1754 N N . GLY A 1 230 ? 28.509 41.627 14.666 1.00 58.41 230 GLY A N 1
ATOM 1755 C CA . GLY A 1 230 ? 29.416 40.917 15.581 1.00 58.41 230 GLY A CA 1
ATOM 1756 C C . GLY A 1 230 ? 30.525 41.766 16.225 1.00 58.41 230 GLY A C 1
ATOM 1757 O O . GLY A 1 230 ? 31.288 41.250 17.040 1.00 58.41 230 GLY A O 1
ATOM 1758 N N . ARG A 1 231 ? 30.663 43.054 15.875 1.00 58.66 231 ARG A N 1
ATOM 1759 C CA . ARG A 1 231 ? 31.700 43.945 16.428 1.00 58.66 231 ARG A CA 1
ATOM 1760 C C . ARG A 1 231 ? 31.122 44.794 17.569 1.00 58.66 231 ARG A C 1
ATOM 1762 O O . ARG A 1 231 ? 30.810 45.965 17.388 1.00 58.66 231 ARG A O 1
ATOM 1769 N N . GLY A 1 232 ? 30.980 44.190 18.749 1.00 64.31 232 GLY A N 1
ATOM 1770 C CA . GLY A 1 232 ? 30.674 44.916 19.989 1.00 64.31 232 GLY A CA 1
ATOM 1771 C C . GLY A 1 232 ? 31.836 45.823 20.449 1.00 64.31 232 GLY A C 1
ATOM 1772 O O . GLY A 1 232 ? 32.982 45.606 20.036 1.00 64.31 232 GLY A O 1
ATOM 1773 N N . PRO A 1 233 ? 31.575 46.851 21.280 1.00 58.81 233 PRO A N 1
ATOM 1774 C CA . PRO A 1 233 ? 32.590 47.815 21.709 1.00 58.81 233 PRO A CA 1
ATOM 1775 C C . PRO A 1 233 ? 33.652 47.160 22.610 1.00 58.81 233 PRO A C 1
ATOM 1777 O O . PRO A 1 233 ? 33.335 46.361 23.490 1.00 58.81 233 PRO A O 1
ATOM 1780 N N . LYS A 1 234 ? 34.934 47.490 22.387 1.00 56.44 234 LYS A N 1
ATOM 1781 C CA . LYS A 1 234 ? 36.061 46.965 23.182 1.00 56.44 234 LYS A CA 1
ATOM 1782 C C . LYS A 1 234 ? 36.007 47.498 24.627 1.00 56.44 234 LYS A C 1
ATOM 1784 O O . LYS A 1 234 ? 35.843 48.706 24.792 1.00 56.44 234 LYS A O 1
ATOM 1789 N N . PRO A 1 235 ? 36.228 46.656 25.655 1.00 52.66 235 PRO A N 1
ATOM 1790 C CA . PRO A 1 235 ? 36.278 47.112 27.043 1.00 52.66 235 PRO A CA 1
ATOM 1791 C C . PRO A 1 235 ? 37.568 47.912 27.334 1.00 52.66 235 PRO A C 1
ATOM 1793 O O . PRO A 1 235 ? 38.601 47.662 26.697 1.00 52.66 235 PRO A O 1
ATOM 1796 N N . PRO A 1 236 ? 37.544 48.873 28.280 1.00 54.75 236 PRO A N 1
ATOM 1797 C CA . PRO A 1 236 ? 38.703 49.706 28.598 1.00 54.75 236 PRO A CA 1
ATOM 1798 C C . PRO A 1 236 ? 39.784 48.922 29.363 1.00 54.75 236 PRO A C 1
ATOM 1800 O O . PRO A 1 236 ? 39.493 48.087 30.217 1.00 54.75 236 PRO A O 1
ATOM 1803 N N . LYS A 1 237 ? 41.058 49.195 29.048 1.00 50.91 237 LYS A N 1
ATOM 1804 C CA . LYS A 1 237 ? 42.231 48.536 29.649 1.00 50.91 237 LYS A CA 1
ATOM 1805 C C . LYS A 1 237 ? 42.466 49.026 31.083 1.00 50.91 237 LYS A C 1
ATOM 1807 O O . LYS A 1 237 ? 42.762 50.200 31.282 1.00 50.91 237 LYS A O 1
ATOM 1812 N N . SER A 1 238 ? 42.439 48.126 32.064 1.00 51.53 238 SER A N 1
ATOM 1813 C CA . SER A 1 238 ? 42.911 48.404 33.426 1.00 51.53 238 SER A CA 1
ATOM 1814 C C . SER A 1 238 ? 44.444 48.358 33.494 1.00 51.53 238 SER A C 1
ATOM 1816 O O . SER A 1 238 ? 45.052 47.330 33.188 1.00 51.53 238 SER A O 1
ATOM 1818 N N . ALA A 1 239 ? 45.072 49.460 33.910 1.00 52.06 239 ALA A N 1
ATOM 1819 C CA . ALA A 1 239 ? 46.499 49.532 34.220 1.00 52.06 239 ALA A CA 1
ATOM 1820 C C . ALA A 1 239 ? 46.816 48.779 35.527 1.00 52.06 239 ALA A C 1
ATOM 1822 O O . ALA A 1 239 ? 46.190 49.020 36.558 1.00 52.06 239 ALA A O 1
ATOM 1823 N N . LYS A 1 240 ? 47.789 47.862 35.486 1.00 48.88 240 LYS A N 1
ATOM 1824 C CA . LYS A 1 240 ? 48.231 47.062 36.637 1.00 48.88 240 LYS A CA 1
ATOM 1825 C C . LYS A 1 240 ? 49.298 47.840 37.423 1.00 48.88 240 LYS A C 1
ATOM 1827 O O . LYS A 1 240 ? 50.316 48.228 36.855 1.00 48.88 240 LYS A O 1
ATOM 1832 N N . LYS A 1 241 ? 49.033 48.096 38.709 1.00 46.66 241 LYS A N 1
ATOM 1833 C CA . LYS A 1 241 ? 49.963 48.705 39.678 1.00 46.66 241 LYS A CA 1
ATOM 1834 C C . LYS A 1 241 ? 51.027 47.668 40.092 1.00 46.66 241 LYS A C 1
ATOM 1836 O O . LYS A 1 241 ? 50.721 46.477 40.105 1.00 46.66 241 LYS A O 1
ATOM 1841 N N . ARG A 1 242 ? 52.247 48.163 40.329 1.00 50.56 242 ARG A N 1
ATOM 1842 C CA . ARG A 1 242 ? 53.493 47.433 40.644 1.00 50.56 242 ARG A CA 1
ATOM 1843 C C . ARG A 1 242 ? 53.402 46.614 41.924 1.00 50.56 242 ARG A C 1
ATOM 1845 O O . ARG A 1 242 ? 52.685 47.076 42.837 1.00 50.56 242 ARG A O 1
#